Protein AF-A0A7S0D4U2-F1 (afdb_monomer_lite)

pLDDT: mean 70.58, std 19.54, range [31.14, 94.75]

Radius of gyration: 23.95 Å; chains: 1; bounding box: 51×45×69 Å

Structure (mmCIF, N/CA/C/O backbone):
data_AF-A0A7S0D4U2-F1
#
_entry.id   AF-A0A7S0D4U2-F1
#
loop_
_atom_site.group_PDB
_atom_site.id
_atom_site.type_symbol
_atom_site.label_atom_id
_atom_site.label_alt_id
_atom_site.label_comp_id
_atom_site.label_asym_id
_atom_site.label_entity_id
_atom_site.label_seq_id
_atom_site.pdbx_PDB_ins_code
_atom_site.Cartn_x
_atom_site.Cartn_y
_atom_site.Cartn_z
_atom_site.occupancy
_atom_site.B_iso_or_equiv
_atom_site.auth_seq_id
_atom_site.auth_comp_id
_atom_site.auth_asym_id
_atom_site.auth_atom_id
_atom_site.pdbx_PDB_model_num
ATOM 1 N N . LYS A 1 1 ? -14.107 7.594 -20.569 1.00 45.09 1 LYS A N 1
ATOM 2 C CA . LYS A 1 1 ? -15.442 7.063 -20.181 1.00 45.09 1 LYS A CA 1
ATOM 3 C C . LYS A 1 1 ? -15.465 6.526 -18.740 1.00 45.09 1 LYS A C 1
ATOM 5 O O . LYS A 1 1 ? -16.411 6.840 -18.041 1.00 45.09 1 LYS A O 1
ATOM 10 N N . PHE A 1 2 ? -14.418 5.842 -18.258 1.00 34.62 2 PHE A N 1
ATOM 11 C CA . PHE A 1 2 ? -14.291 5.396 -16.853 1.00 34.62 2 PHE A CA 1
ATOM 12 C C . PHE A 1 2 ? -14.116 6.550 -15.843 1.00 34.62 2 PHE A C 1
ATOM 14 O O . PHE A 1 2 ? -14.819 6.621 -14.845 1.00 34.62 2 PHE A O 1
ATOM 21 N N . TRP A 1 3 ? -13.273 7.532 -16.180 1.00 31.14 3 TRP A N 1
ATOM 22 C CA . TRP A 1 3 ? -13.049 8.733 -15.362 1.00 31.14 3 TRP A CA 1
ATOM 23 C C . TRP A 1 3 ? -14.307 9.584 -15.127 1.00 31.14 3 TRP A C 1
ATOM 25 O O . TRP A 1 3 ? -14.451 10.189 -14.075 1.00 31.14 3 TRP A O 1
ATOM 35 N N . GLY A 1 4 ? -15.250 9.589 -16.076 1.00 41.97 4 GLY A N 1
ATOM 36 C CA . GLY A 1 4 ? -16.514 10.312 -15.926 1.00 41.97 4 GLY A CA 1
ATOM 37 C C . GLY A 1 4 ? -17.425 9.682 -14.876 1.00 41.97 4 GLY A C 1
ATOM 38 O O . GLY A 1 4 ? -17.999 10.416 -14.085 1.00 41.97 4 GLY A O 1
ATOM 39 N N . LEU A 1 5 ? -17.498 8.343 -14.833 1.00 60.59 5 LEU A N 1
ATOM 40 C CA . LEU A 1 5 ? -18.283 7.576 -13.854 1.00 60.59 5 LEU A CA 1
ATOM 41 C C . LEU A 1 5 ? -17.675 7.637 -12.450 1.00 60.59 5 LEU A C 1
ATOM 43 O O . LEU A 1 5 ? -18.403 7.812 -11.479 1.00 60.59 5 LEU A O 1
ATOM 47 N N . ALA A 1 6 ? -16.345 7.576 -12.348 1.00 46.56 6 ALA A N 1
ATOM 48 C CA . ALA A 1 6 ? -15.642 7.777 -11.081 1.00 46.56 6 ALA A CA 1
ATOM 49 C C . ALA A 1 6 ? -15.873 9.194 -10.525 1.00 46.56 6 ALA A C 1
ATOM 51 O O . ALA A 1 6 ? -16.141 9.358 -9.338 1.00 46.56 6 ALA A O 1
ATOM 52 N N . TRP A 1 7 ? -15.868 10.208 -11.397 1.00 46.12 7 TRP A N 1
ATOM 53 C CA . TRP A 1 7 ? -16.164 11.587 -11.011 1.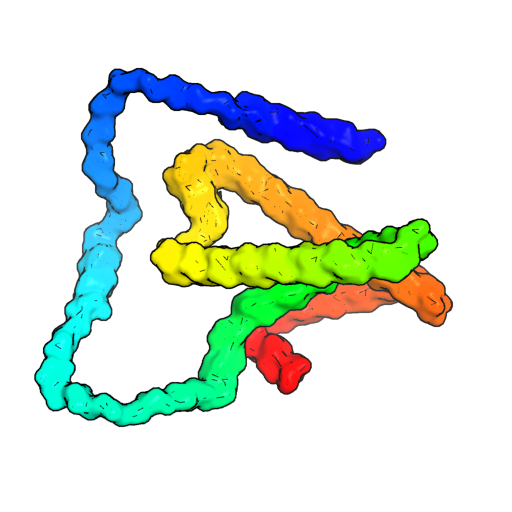00 46.12 7 TRP A CA 1
ATOM 54 C C . TRP A 1 7 ? -17.645 11.810 -10.669 1.00 46.12 7 TRP A C 1
ATOM 56 O O . TRP A 1 7 ? -17.950 12.568 -9.755 1.00 46.12 7 TRP A O 1
ATOM 66 N N . THR A 1 8 ? -18.577 11.101 -11.321 1.00 60.97 8 THR A N 1
ATOM 67 C CA . THR A 1 8 ? -20.003 11.173 -10.946 1.00 60.97 8 THR A CA 1
ATOM 68 C C . THR A 1 8 ? -20.279 10.493 -9.610 1.00 60.97 8 THR A C 1
ATOM 70 O O . THR A 1 8 ? -21.080 11.004 -8.837 1.00 60.97 8 THR A O 1
ATOM 73 N N . LEU A 1 9 ? -19.609 9.380 -9.302 1.00 56.06 9 LEU A N 1
ATOM 74 C CA . LEU A 1 9 ? -19.719 8.728 -7.995 1.00 56.06 9 LEU A CA 1
ATOM 75 C C . LEU A 1 9 ? -19.080 9.573 -6.885 1.00 56.06 9 LEU A C 1
ATOM 77 O O . LEU A 1 9 ? -19.666 9.685 -5.812 1.00 56.06 9 LEU A O 1
ATOM 81 N N . ALA A 1 10 ? -17.951 10.234 -7.163 1.00 52.25 10 ALA A N 1
ATOM 82 C CA . ALA A 1 10 ? -17.356 11.209 -6.251 1.00 52.25 10 ALA A CA 1
ATOM 83 C C . ALA A 1 10 ? -18.301 12.399 -5.997 1.00 52.25 10 ALA A C 1
ATOM 85 O O . ALA A 1 10 ? -18.543 12.737 -4.844 1.00 52.25 10 ALA A O 1
ATOM 86 N N . MET A 1 11 ? -18.940 12.952 -7.040 1.00 51.19 11 MET A N 1
ATOM 87 C CA . MET A 1 11 ? -19.950 14.012 -6.887 1.00 51.19 11 MET A CA 1
ATOM 88 C C . MET A 1 11 ? -21.229 13.555 -6.168 1.00 51.19 11 MET A C 1
ATOM 90 O O . MET A 1 11 ? -21.877 14.368 -5.514 1.00 51.19 11 MET A O 1
ATOM 94 N N . ILE A 1 12 ? -21.619 12.281 -6.286 1.00 50.03 12 ILE A N 1
ATOM 95 C CA . ILE A 1 12 ? -22.763 11.716 -5.551 1.00 50.03 12 ILE A CA 1
ATOM 96 C C . ILE A 1 12 ? -22.432 11.579 -4.061 1.00 50.03 12 ILE A C 1
ATOM 98 O O . ILE A 1 12 ? -23.283 11.884 -3.231 1.00 50.03 12 ILE A O 1
ATOM 102 N N . VAL A 1 13 ? -21.200 11.191 -3.718 1.00 49.25 13 VAL A N 1
ATOM 103 C CA . VAL A 1 13 ? -20.724 11.163 -2.325 1.00 49.25 13 VAL A CA 1
ATOM 104 C C . VAL A 1 13 ? -20.595 12.581 -1.763 1.00 49.25 13 VAL A C 1
ATOM 106 O O . VAL A 1 13 ? -21.000 12.821 -0.632 1.00 49.25 13 VAL A O 1
ATOM 109 N N . GLU A 1 14 ? -20.115 13.538 -2.557 1.00 44.16 14 GLU A N 1
ATOM 110 C CA . GLU A 1 14 ? -19.958 14.937 -2.138 1.00 44.16 14 GLU A CA 1
ATOM 111 C C . GLU A 1 14 ? -21.304 15.677 -2.001 1.00 44.16 14 GLU A C 1
ATOM 113 O O . GLU A 1 14 ? -21.414 16.613 -1.216 1.00 44.16 14 GLU A O 1
ATOM 118 N N . ARG A 1 15 ? -22.371 15.202 -2.666 1.00 39.06 15 ARG A N 1
ATOM 119 C CA . ARG A 1 15 ? -23.750 15.689 -2.466 1.00 39.06 15 ARG A CA 1
ATOM 120 C C . ARG A 1 15 ? -24.435 15.195 -1.187 1.00 39.06 15 ARG A C 1
ATOM 122 O O . ARG A 1 15 ? -25.420 15.803 -0.786 1.00 39.06 15 ARG A O 1
ATOM 129 N N . GLU A 1 16 ? -23.951 14.128 -0.553 1.00 46.91 16 GLU A N 1
ATOM 130 C CA . GLU A 1 16 ? -24.444 13.681 0.766 1.00 46.91 16 GLU A CA 1
ATOM 131 C C . GLU A 1 16 ? -23.739 14.424 1.921 1.00 46.91 16 GLU A C 1
ATOM 133 O O . GLU A 1 16 ? -24.130 14.284 3.079 1.00 46.91 16 GLU A O 1
ATOM 138 N N . VAL A 1 17 ? -22.719 15.236 1.609 1.00 45.03 17 VAL A N 1
ATOM 139 C CA . VAL A 1 17 ? -21.973 16.086 2.551 1.00 45.03 17 VAL A CA 1
ATOM 140 C C . VAL A 1 17 ? -22.473 17.535 2.457 1.00 45.03 17 VAL A C 1
ATOM 142 O O . VAL A 1 17 ? -21.697 18.470 2.288 1.00 45.03 17 VAL A O 1
ATOM 145 N N . GLU A 1 18 ? -23.787 17.749 2.580 1.00 41.75 18 GLU A N 1
ATOM 146 C CA . GLU A 1 18 ? -24.290 19.029 3.094 1.00 41.75 18 GLU A CA 1
ATOM 147 C C . GLU A 1 18 ? -24.573 18.900 4.600 1.00 41.75 18 GLU A C 1
ATOM 149 O O . GLU A 1 18 ? -25.056 17.860 5.062 1.00 41.75 18 GLU A O 1
ATOM 154 N N . PRO A 1 19 ? -24.231 19.931 5.391 1.00 40.88 19 PRO A N 1
ATOM 155 C CA . PRO A 1 19 ? -24.301 19.877 6.840 1.00 40.88 19 PRO A CA 1
ATOM 156 C C . PRO A 1 19 ? -25.763 19.838 7.283 1.00 40.88 19 PRO A C 1
ATOM 158 O O . PRO A 1 19 ? -26.539 20.748 6.994 1.00 40.88 19 PRO A O 1
ATOM 161 N N . LEU A 1 20 ? -26.138 18.793 8.022 1.00 39.62 20 LEU A N 1
ATOM 162 C CA . LEU A 1 20 ? -27.381 18.815 8.781 1.00 39.62 20 LEU A CA 1
ATOM 163 C C . LEU A 1 20 ? -27.302 19.957 9.804 1.00 39.62 20 LEU A C 1
ATOM 165 O O . LEU A 1 20 ? -26.441 19.971 10.682 1.00 39.62 20 LEU A O 1
ATOM 169 N N . ASP A 1 21 ? -28.206 20.909 9.593 1.00 35.97 21 ASP A N 1
ATOM 170 C CA . ASP A 1 21 ? -28.506 22.128 10.334 1.00 35.97 21 ASP A CA 1
ATOM 171 C C . ASP A 1 21 ? -28.171 22.061 11.836 1.00 35.97 21 ASP A C 1
ATOM 173 O O . ASP A 1 21 ? -28.696 21.249 12.605 1.00 35.97 21 ASP A O 1
ATOM 177 N N . THR A 1 22 ? -27.298 22.972 12.261 1.00 51.19 22 THR A N 1
ATOM 178 C CA . THR A 1 22 ? -27.073 23.323 13.659 1.00 51.19 22 THR A CA 1
ATOM 179 C C . THR A 1 22 ? -28.263 24.136 14.168 1.00 51.19 22 THR A C 1
ATOM 181 O O . THR A 1 22 ? -28.188 25.360 14.257 1.00 51.19 22 THR A O 1
ATOM 184 N N . ASN A 1 23 ? -29.355 23.471 14.548 1.00 33.59 23 ASN A N 1
ATOM 185 C CA . ASN A 1 23 ? -30.395 24.100 15.357 1.00 33.59 23 ASN A CA 1
ATOM 186 C C . ASN A 1 23 ? -30.960 23.152 16.418 1.00 33.59 23 ASN A C 1
ATOM 188 O O . ASN A 1 23 ? -31.637 22.167 16.136 1.00 33.59 23 ASN A O 1
ATOM 192 N N . GLY A 1 24 ? -30.630 23.505 17.663 1.00 44.16 24 GLY A N 1
ATOM 193 C CA . GLY A 1 24 ? -31.272 23.146 18.923 1.00 44.16 24 GLY A CA 1
ATOM 194 C C . GLY A 1 24 ? -32.268 21.991 18.919 1.00 44.16 24 GLY A C 1
ATOM 195 O O . GLY A 1 24 ? -33.476 22.201 18.892 1.00 44.16 24 GLY A O 1
ATOM 196 N N . SER A 1 25 ? -31.770 20.784 19.166 1.00 32.38 25 SER A N 1
ATOM 197 C CA . SER A 1 25 ? -32.479 19.872 20.058 1.00 32.38 25 SER A CA 1
ATOM 198 C C . SER A 1 25 ? -31.484 19.349 21.082 1.00 32.38 25 SER A C 1
ATOM 200 O O . SER A 1 25 ? -30.530 18.640 20.770 1.00 32.38 25 SER A O 1
ATOM 202 N N . ALA A 1 26 ? -31.684 19.787 22.323 1.00 41.03 26 ALA A N 1
ATOM 203 C CA . ALA A 1 26 ? -31.067 19.200 23.491 1.00 41.03 26 ALA A CA 1
ATOM 204 C C . ALA A 1 26 ? -31.431 17.713 23.513 1.00 41.03 26 ALA A C 1
ATOM 206 O O . ALA A 1 26 ? -32.527 17.329 23.914 1.00 41.03 26 ALA A O 1
ATOM 207 N N . ILE A 1 27 ? -30.519 16.878 23.033 1.00 38.81 27 ILE A N 1
ATOM 208 C CA . ILE A 1 27 ? -30.564 15.448 23.266 1.00 38.81 27 ILE A CA 1
ATOM 209 C C . ILE A 1 27 ? -29.416 15.162 24.219 1.00 38.81 27 ILE A C 1
ATOM 211 O O . ILE A 1 27 ? -28.292 14.860 23.821 1.00 38.81 27 ILE A O 1
ATOM 215 N N . ASP A 1 28 ? -29.747 15.279 25.503 1.00 41.34 28 ASP A N 1
ATOM 216 C CA . ASP A 1 28 ? -29.205 14.401 26.528 1.00 41.34 28 ASP A CA 1
ATOM 217 C C . ASP A 1 28 ? -29.324 12.960 26.020 1.00 41.34 28 ASP A C 1
ATOM 219 O O . ASP A 1 28 ? -30.365 12.302 26.076 1.00 41.34 28 ASP A O 1
ATOM 223 N N . LYS A 1 29 ? -28.232 12.497 25.431 1.00 40.94 29 LYS A N 1
ATOM 224 C CA . LYS A 1 29 ? -27.882 11.093 25.388 1.00 40.94 29 LYS A CA 1
ATOM 225 C C . LYS A 1 29 ? -26.554 10.995 26.100 1.00 40.94 29 LYS A C 1
ATOM 227 O O . LYS A 1 29 ? -25.500 10.868 25.481 1.00 40.94 29 LYS A O 1
ATOM 232 N N . SER A 1 30 ? -26.639 11.022 27.426 1.00 37.41 30 SER A N 1
ATOM 233 C CA . SER A 1 30 ? -25.837 10.129 28.259 1.00 37.41 30 SER A CA 1
ATOM 234 C C . SER A 1 30 ? -25.475 8.870 27.445 1.00 37.41 30 SER A C 1
ATOM 236 O O . SER A 1 30 ? -26.379 8.209 26.912 1.00 37.41 30 SER A O 1
ATOM 238 N N . PRO A 1 31 ? -24.179 8.587 27.232 1.00 42.47 31 PRO A N 1
ATOM 239 C CA . PRO A 1 31 ? -23.738 7.660 26.207 1.00 42.47 31 PRO A CA 1
ATOM 240 C C . PRO A 1 31 ? -24.217 6.265 26.586 1.00 42.47 31 PRO A C 1
ATOM 242 O O . PRO A 1 31 ? -23.712 5.659 27.529 1.00 42.47 31 PRO A O 1
ATOM 245 N N . LYS A 1 32 ? -25.187 5.725 25.844 1.00 39.81 32 LYS A N 1
ATOM 246 C CA . LYS A 1 32 ? -25.467 4.290 25.882 1.00 39.81 32 LYS A CA 1
ATOM 247 C C . LYS A 1 32 ? -24.337 3.592 25.136 1.00 39.81 32 LYS A C 1
ATOM 249 O O . LYS A 1 32 ? -24.479 3.202 23.982 1.00 39.81 32 LYS A O 1
ATOM 254 N N . MET A 1 33 ? -23.198 3.485 25.819 1.00 45.78 33 MET A N 1
ATOM 255 C CA . MET A 1 33 ? -22.217 2.443 25.573 1.00 45.78 33 MET A CA 1
ATOM 256 C C . MET A 1 33 ? -22.993 1.126 25.560 1.00 45.78 33 MET A C 1
ATOM 258 O O . MET A 1 33 ? -23.436 0.646 26.597 1.00 45.78 33 MET A O 1
ATOM 262 N N . GLY A 1 34 ? -23.162 0.530 24.382 1.00 40.19 34 GLY A N 1
ATOM 263 C CA . GLY A 1 34 ? -23.532 -0.879 24.232 1.00 40.19 34 GLY A CA 1
ATOM 264 C C . GLY A 1 34 ? -22.379 -1.805 24.627 1.00 40.19 34 GLY A C 1
ATOM 265 O O . GLY A 1 34 ? -22.170 -2.835 23.997 1.00 40.19 34 GLY A O 1
ATOM 266 N N . PHE A 1 35 ? -21.601 -1.413 25.633 1.00 48.06 35 PHE A N 1
ATOM 267 C CA . PHE A 1 35 ? -20.587 -2.234 26.258 1.00 48.06 35 PHE A CA 1
ATOM 268 C C . PHE A 1 35 ? -21.251 -2.810 27.504 1.00 48.06 35 PHE A C 1
ATOM 270 O O . PHE A 1 35 ? -21.604 -2.066 28.412 1.00 48.06 35 PHE A O 1
ATOM 277 N N . SER A 1 36 ? -21.492 -4.123 27.513 1.00 43.53 36 SER A N 1
ATOM 278 C CA . SER A 1 36 ? -21.993 -4.831 28.694 1.00 43.53 36 SER A CA 1
ATOM 279 C C . SER A 1 36 ? -21.150 -4.430 29.909 1.00 43.53 36 SER A C 1
ATOM 281 O O . SER A 1 36 ? -19.922 -4.512 29.842 1.00 43.53 36 SER A O 1
ATOM 283 N N . ASP A 1 37 ? -21.787 -3.998 31.001 1.00 47.69 37 ASP A N 1
ATOM 284 C CA . ASP A 1 37 ? -21.114 -3.509 32.217 1.00 47.69 37 ASP A CA 1
ATOM 285 C C . ASP A 1 37 ? -20.059 -4.497 32.762 1.00 47.69 37 ASP A C 1
ATOM 287 O O . ASP A 1 37 ? -19.054 -4.089 33.345 1.00 47.69 37 ASP A O 1
ATOM 291 N N . ASN A 1 38 ? -20.208 -5.792 32.459 1.00 42.88 38 ASN A N 1
ATOM 292 C CA . ASN A 1 38 ? -19.237 -6.846 32.771 1.00 42.88 38 ASN A CA 1
ATOM 293 C C . ASN A 1 38 ? -17.880 -6.680 32.055 1.00 42.88 38 ASN A C 1
ATOM 295 O O . ASN A 1 38 ? -16.841 -7.053 32.596 1.00 42.88 38 ASN A O 1
ATOM 299 N N . GLN A 1 39 ? -17.858 -6.103 30.852 1.00 50.41 39 GLN A N 1
ATOM 300 C CA . GLN A 1 39 ? -16.641 -5.882 30.062 1.00 50.41 39 GLN A CA 1
ATOM 301 C C . GLN A 1 39 ? -15.924 -4.579 30.464 1.00 50.41 39 GLN A C 1
ATOM 303 O O . GLN A 1 39 ? -14.696 -4.504 30.409 1.00 50.41 39 GLN A O 1
ATOM 308 N N . LEU A 1 40 ? -16.664 -3.566 30.936 1.00 50.38 40 LEU A N 1
ATOM 309 C CA . LEU A 1 40 ? -16.073 -2.374 31.561 1.00 50.38 40 LEU A CA 1
ATOM 310 C C . LEU A 1 40 ? -15.469 -2.709 32.931 1.00 50.38 40 LEU A C 1
ATOM 312 O O . LEU A 1 40 ? -14.399 -2.193 33.252 1.00 50.38 40 LEU A O 1
ATOM 316 N N . GLN A 1 41 ? -16.097 -3.595 33.712 1.00 47.34 41 GLN A N 1
ATOM 317 C CA . GLN A 1 41 ? -15.532 -4.068 34.980 1.00 47.34 41 GLN A CA 1
ATOM 318 C C . GLN A 1 41 ? -14.309 -4.967 34.779 1.00 47.34 41 GLN A C 1
ATOM 320 O O . GLN A 1 41 ? -13.312 -4.744 35.453 1.00 47.34 41 GLN A O 1
ATOM 325 N N . SER A 1 42 ? -14.316 -5.886 33.804 1.00 48.34 42 SER A N 1
ATOM 326 C CA . SER A 1 42 ? -13.135 -6.712 33.495 1.00 48.34 42 SER A CA 1
ATOM 327 C C . SER A 1 42 ? -11.941 -5.884 32.992 1.00 48.34 42 SER A C 1
ATOM 329 O O . SER A 1 42 ? -10.792 -6.222 33.278 1.00 48.34 42 SER A O 1
ATOM 331 N N . LYS A 1 43 ? -12.193 -4.773 32.283 1.00 47.03 43 LYS A N 1
ATOM 332 C CA . LYS A 1 43 ? -11.135 -3.853 31.841 1.00 47.03 43 LYS A CA 1
ATOM 333 C C . LYS A 1 43 ? -10.682 -2.896 32.950 1.00 47.03 43 LYS A C 1
ATOM 335 O O . LYS A 1 43 ? -9.505 -2.559 32.987 1.00 47.03 43 LYS A O 1
ATOM 340 N N . LYS A 1 44 ? -11.569 -2.504 33.877 1.00 43.91 44 LYS A N 1
ATOM 341 C CA . LYS A 1 44 ? -11.208 -1.734 35.084 1.00 43.91 44 LYS A CA 1
ATOM 342 C C . LYS A 1 44 ? -10.421 -2.567 36.098 1.00 43.91 44 LYS A C 1
ATOM 344 O O . LYS A 1 44 ? -9.413 -2.079 36.587 1.00 43.91 44 LYS A O 1
ATOM 349 N N . SER A 1 45 ? -10.781 -3.833 36.313 1.00 42.94 45 SER A N 1
ATOM 350 C CA . SER A 1 45 ? -10.039 -4.748 37.195 1.00 42.94 45 SER A CA 1
ATOM 351 C C . SER A 1 45 ? -8.654 -5.124 36.653 1.00 42.94 45 SER A C 1
ATOM 353 O O . SER A 1 45 ? -7.810 -5.586 37.406 1.00 42.94 45 SER A O 1
ATOM 355 N N . GLY A 1 46 ? -8.410 -4.942 35.348 1.00 44.38 46 GLY A N 1
ATOM 356 C CA . GLY A 1 46 ? -7.076 -5.034 34.737 1.00 44.38 46 GLY A CA 1
ATOM 357 C C . GLY A 1 46 ? -6.319 -3.699 34.654 1.00 44.38 46 GLY A C 1
ATOM 358 O O . GLY A 1 46 ? -5.167 -3.689 34.229 1.00 44.38 46 GLY A O 1
ATOM 359 N N . LEU A 1 47 ? -6.963 -2.582 35.018 1.00 49.31 47 LEU A N 1
ATOM 360 C CA . LEU A 1 47 ? -6.389 -1.229 35.057 1.00 49.31 47 LEU A CA 1
ATOM 361 C C . LEU A 1 47 ? -6.141 -0.722 36.488 1.00 49.31 47 LEU A C 1
ATOM 363 O O . LEU A 1 47 ? -5.441 0.274 36.646 1.00 49.31 47 LEU A O 1
ATOM 367 N N . GLU A 1 48 ? -6.625 -1.420 37.520 1.00 44.84 48 GLU A N 1
ATOM 368 C CA . GLU A 1 48 ? -6.053 -1.374 38.875 1.00 44.84 48 GLU A CA 1
ATOM 369 C C . GLU A 1 48 ? -4.713 -2.121 38.884 1.00 44.84 48 GLU A C 1
ATOM 371 O O . GLU A 1 48 ? -4.532 -3.167 39.500 1.00 44.84 48 GLU A O 1
ATOM 376 N N . ILE A 1 49 ? -3.749 -1.575 38.146 1.00 51.84 49 ILE A N 1
ATOM 377 C CA . ILE A 1 49 ? -2.346 -1.792 38.464 1.00 51.84 49 ILE A CA 1
ATOM 378 C C . ILE A 1 49 ? -2.099 -0.879 39.660 1.00 51.84 49 ILE A C 1
ATOM 380 O O . ILE A 1 49 ? -2.007 0.340 39.509 1.00 51.84 49 ILE A O 1
ATOM 384 N N . GLU A 1 50 ? -2.087 -1.475 40.849 1.00 45.28 50 GLU A N 1
ATOM 385 C CA . GLU A 1 50 ? -1.592 -0.850 42.071 1.00 45.28 50 GLU A CA 1
ATOM 386 C C . GLU A 1 50 ? -0.273 -0.133 41.737 1.00 45.28 50 GLU A C 1
ATOM 388 O O . GLU A 1 50 ? 0.637 -0.774 41.198 1.00 45.28 50 GLU A O 1
ATOM 393 N N . PRO A 1 51 ? -0.163 1.196 41.924 1.00 47.78 51 PRO A N 1
ATOM 394 C CA . PRO A 1 51 ? 1.102 1.867 41.705 1.00 47.78 51 PRO A CA 1
ATOM 395 C C . PRO A 1 51 ? 2.051 1.372 42.793 1.00 47.78 51 PRO A C 1
ATOM 397 O O . PRO A 1 51 ? 1.979 1.806 43.937 1.00 47.78 51 PRO A O 1
ATOM 400 N N . ASP A 1 52 ? 2.910 0.431 42.427 1.00 47.97 52 ASP A N 1
ATOM 401 C CA . ASP A 1 52 ? 4.027 -0.027 43.237 1.00 47.97 52 ASP A CA 1
ATOM 402 C C . ASP A 1 52 ? 5.047 1.119 43.332 1.00 47.97 52 ASP A C 1
ATOM 404 O O . ASP A 1 52 ? 5.919 1.297 42.478 1.00 47.97 52 ASP A O 1
ATOM 408 N N . ILE A 1 53 ? 4.850 1.997 44.321 1.00 56.03 53 ILE A N 1
ATOM 409 C CA . ILE A 1 53 ? 5.682 3.184 44.569 1.00 56.03 53 ILE A CA 1
ATOM 410 C C . ILE A 1 53 ? 6.928 2.817 45.397 1.00 56.03 53 ILE A C 1
ATOM 412 O O . ILE A 1 53 ? 7.375 3.625 46.213 1.00 56.03 53 ILE A O 1
ATOM 416 N N . ASP A 1 54 ? 7.503 1.622 45.215 1.00 45.75 54 ASP A N 1
ATOM 417 C CA . ASP A 1 54 ? 8.678 1.177 45.981 1.00 45.75 54 ASP A CA 1
ATOM 418 C C . ASP A 1 54 ? 9.941 0.845 45.158 1.00 45.75 54 ASP A C 1
ATOM 420 O O . ASP A 1 54 ? 11.007 0.632 45.738 1.00 45.75 54 ASP A O 1
ATOM 424 N N . ASN A 1 55 ? 9.914 0.942 43.821 1.00 52.34 55 ASN A N 1
ATOM 425 C CA . ASN A 1 55 ? 11.104 0.702 42.989 1.00 52.34 55 ASN A CA 1
ATOM 426 C C . ASN A 1 55 ? 11.402 1.814 41.970 1.00 52.34 55 ASN A C 1
ATOM 428 O O . ASN A 1 55 ? 11.573 1.600 40.771 1.00 52.34 55 ASN A O 1
ATOM 432 N N . THR A 1 56 ? 11.617 3.030 42.471 1.00 49.22 56 THR A N 1
ATOM 433 C CA . THR A 1 56 ? 12.305 4.097 41.720 1.00 49.22 56 THR A CA 1
ATOM 434 C C . THR A 1 56 ? 13.799 3.784 41.531 1.00 49.22 56 THR A C 1
ATOM 436 O O . THR A 1 56 ? 14.682 4.476 42.031 1.00 49.22 56 THR A O 1
ATOM 439 N N . SER A 1 57 ? 14.107 2.741 40.758 1.00 42.97 57 SER A N 1
ATOM 440 C CA . SER A 1 57 ? 15.435 2.530 40.180 1.00 42.97 57 SER A CA 1
ATOM 441 C C . SER A 1 57 ? 15.492 3.216 38.815 1.00 42.97 57 SER A C 1
ATOM 443 O O . SER A 1 57 ? 15.004 2.702 37.809 1.00 42.97 57 SER A O 1
ATOM 445 N N . TRP A 1 58 ? 16.082 4.412 38.780 1.00 49.28 58 TRP A N 1
ATOM 446 C CA . TRP A 1 58 ? 16.354 5.198 37.570 1.00 49.28 58 TRP A CA 1
ATOM 447 C C . TRP A 1 58 ? 17.496 4.596 36.732 1.00 49.28 58 TRP A C 1
ATOM 449 O O . TRP A 1 58 ? 18.516 5.237 36.477 1.00 49.28 58 TRP A O 1
ATOM 459 N N . GLY A 1 59 ? 17.353 3.348 36.295 1.00 51.06 59 GLY A N 1
ATOM 460 C CA . GLY A 1 59 ? 18.381 2.665 35.520 1.00 51.06 59 GLY A CA 1
ATOM 461 C C . GLY A 1 59 ? 17.818 1.493 34.733 1.00 51.06 59 GLY A C 1
ATOM 462 O O . GLY A 1 59 ? 17.021 0.723 35.246 1.00 51.06 59 GLY A O 1
ATOM 463 N N . HIS A 1 60 ? 18.300 1.342 33.499 1.00 50.34 60 HIS A N 1
ATOM 464 C CA . HIS A 1 60 ? 17.954 0.329 32.495 1.00 50.34 60 HIS A CA 1
ATOM 465 C C . HIS A 1 60 ? 16.849 0.734 31.512 1.00 50.34 60 HIS A C 1
ATOM 467 O O . HIS A 1 60 ? 15.771 0.144 31.456 1.00 50.34 60 HIS A O 1
ATOM 473 N N . PHE A 1 61 ? 17.209 1.653 30.607 1.00 54.66 61 PHE A N 1
ATOM 474 C CA . PHE A 1 61 ? 16.678 1.676 29.242 1.00 54.66 61 PHE A CA 1
ATOM 475 C C . PHE A 1 61 ? 16.990 0.309 28.601 1.00 54.66 61 PHE A C 1
ATOM 477 O O . PHE A 1 61 ? 18.033 0.118 27.974 1.00 54.66 61 PHE A O 1
ATOM 484 N N . LYS A 1 62 ? 16.155 -0.707 28.864 1.00 57.34 62 LYS A N 1
ATOM 485 C CA . LYS A 1 62 ? 16.286 -2.028 28.245 1.00 57.34 62 LYS A CA 1
ATOM 486 C C . LYS A 1 62 ? 16.044 -1.833 26.757 1.00 57.34 62 LYS A C 1
ATOM 488 O O . LYS A 1 62 ? 14.899 -1.728 26.326 1.00 57.34 62 LYS A O 1
ATOM 493 N N . ILE A 1 63 ? 17.131 -1.773 25.990 1.00 60.22 63 ILE A N 1
ATOM 494 C CA . ILE A 1 63 ? 17.095 -1.785 24.531 1.00 60.22 63 ILE A CA 1
ATOM 495 C C . ILE A 1 63 ? 16.245 -3.005 24.153 1.00 60.22 63 ILE A C 1
ATOM 497 O O . ILE A 1 63 ? 16.586 -4.120 24.572 1.00 60.22 63 ILE A O 1
ATOM 501 N N . PRO A 1 64 ? 15.098 -2.832 23.474 1.00 60.66 64 PRO A N 1
ATOM 502 C CA . PRO A 1 64 ? 14.277 -3.968 23.108 1.00 60.66 64 PRO A CA 1
ATOM 503 C C . PRO A 1 64 ? 15.149 -4.900 22.274 1.00 60.66 64 PRO A C 1
ATOM 505 O O . PRO A 1 64 ? 15.780 -4.481 21.306 1.00 60.66 64 PRO A O 1
ATOM 508 N N . THR A 1 65 ? 15.230 -6.166 22.683 1.00 72.69 65 THR A N 1
ATOM 509 C CA . THR A 1 65 ? 15.932 -7.190 21.910 1.00 72.69 65 THR A CA 1
ATOM 510 C C . THR A 1 65 ? 15.425 -7.124 20.474 1.00 72.69 65 THR A C 1
ATOM 512 O O . THR A 1 65 ? 14.214 -7.016 20.281 1.00 72.69 65 THR A O 1
ATOM 515 N N . LEU A 1 66 ? 16.315 -7.220 19.483 1.00 70.62 66 LEU A N 1
ATOM 516 C CA . LEU A 1 66 ? 15.977 -7.167 18.053 1.00 70.62 66 LEU A CA 1
ATOM 517 C C . LEU A 1 66 ? 14.730 -8.011 17.719 1.00 70.62 66 LEU A C 1
ATOM 519 O O . LEU A 1 66 ? 13.836 -7.564 17.014 1.00 70.62 66 LEU A O 1
ATOM 523 N N . LYS A 1 67 ? 14.591 -9.174 18.365 1.00 67.56 67 LYS A N 1
ATOM 524 C CA . LYS A 1 67 ? 13.417 -10.053 18.279 1.00 67.56 67 LYS A CA 1
ATOM 525 C C . LYS A 1 67 ? 12.085 -9.378 18.651 1.00 67.56 67 LYS A C 1
ATOM 527 O O . LYS A 1 67 ? 11.102 -9.572 17.952 1.00 67.56 67 LYS A O 1
ATOM 532 N N . ARG A 1 68 ? 12.046 -8.574 19.721 1.00 67.25 68 ARG A N 1
ATOM 533 C CA . ARG A 1 68 ? 10.863 -7.791 20.126 1.00 67.25 68 ARG A CA 1
ATOM 534 C C . ARG A 1 68 ? 10.583 -6.662 19.137 1.00 67.25 68 ARG A C 1
ATOM 536 O O . ARG A 1 68 ? 9.425 -6.418 18.830 1.00 67.25 68 ARG A O 1
ATOM 543 N N . PHE A 1 69 ? 11.624 -6.011 18.617 1.00 69.31 69 PHE A N 1
ATOM 544 C CA . PHE A 1 69 ? 11.468 -4.969 17.600 1.00 69.31 69 PHE A CA 1
ATOM 545 C C . PHE A 1 69 ? 10.859 -5.528 16.304 1.00 69.31 69 PHE A C 1
ATOM 547 O O . PHE A 1 69 ? 9.880 -4.970 15.813 1.00 69.31 69 PHE A O 1
ATOM 554 N N . LEU A 1 70 ? 11.341 -6.681 15.817 1.00 69.38 70 LEU A N 1
ATOM 555 C CA . LEU A 1 70 ? 10.763 -7.346 14.642 1.00 69.38 70 LEU A CA 1
ATOM 556 C C . LEU A 1 70 ? 9.286 -7.709 14.852 1.00 69.38 70 LEU A C 1
ATOM 558 O O . LEU A 1 70 ? 8.478 -7.464 13.960 1.00 69.38 70 LEU A O 1
ATOM 562 N N . THR A 1 71 ? 8.906 -8.212 16.033 1.00 70.25 71 THR A N 1
ATOM 563 C CA . THR A 1 71 ? 7.504 -8.563 16.325 1.00 70.25 71 THR A CA 1
ATOM 564 C C . THR A 1 71 ? 6.556 -7.360 16.253 1.00 70.25 71 THR A C 1
ATOM 566 O O . THR A 1 71 ? 5.443 -7.505 15.757 1.00 70.25 71 THR A O 1
ATOM 569 N N . TYR A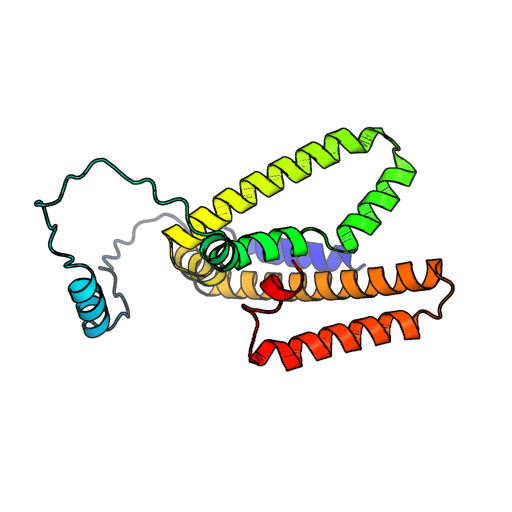 1 72 ? 6.977 -6.170 16.698 1.00 68.94 72 TYR A N 1
ATOM 570 C CA . TYR A 1 72 ? 6.133 -4.964 16.663 1.00 68.94 72 TYR A CA 1
ATOM 571 C C . TYR A 1 72 ? 6.252 -4.150 15.365 1.00 68.94 72 TYR A C 1
ATOM 573 O O . TYR A 1 72 ? 5.402 -3.305 15.096 1.00 68.94 72 TYR A O 1
ATOM 581 N N . SER A 1 73 ? 7.272 -4.406 14.540 1.00 72.00 73 SER A N 1
ATOM 582 C CA . SER A 1 73 ? 7.495 -3.692 13.272 1.00 72.00 73 SER A CA 1
ATOM 583 C C . SER A 1 73 ? 6.534 -4.081 12.137 1.00 72.00 73 SER A C 1
ATOM 585 O O . SER A 1 73 ? 6.428 -3.351 11.152 1.00 72.00 73 SER A O 1
ATOM 587 N N . GLY A 1 74 ? 5.803 -5.193 12.285 1.00 74.12 74 GLY A N 1
ATOM 588 C CA . GLY A 1 74 ? 4.918 -5.768 11.263 1.00 74.12 74 GLY A CA 1
ATOM 589 C C . GLY A 1 74 ? 3.960 -4.780 10.573 1.00 74.12 74 GLY A C 1
ATOM 590 O O . GLY A 1 74 ? 4.027 -4.650 9.350 1.00 74.12 74 GLY A O 1
ATOM 591 N N . PRO A 1 75 ? 3.095 -4.044 11.299 1.00 77.69 75 PRO A N 1
ATOM 592 C CA . PRO A 1 75 ? 2.121 -3.148 10.666 1.00 77.69 75 PRO A CA 1
ATOM 593 C C . PRO A 1 75 ? 2.768 -1.953 9.938 1.00 77.69 75 PRO A C 1
ATOM 595 O O . PRO A 1 75 ? 2.280 -1.524 8.892 1.00 77.69 75 PRO A O 1
ATOM 598 N N . GLY A 1 76 ? 3.894 -1.439 10.443 1.00 77.81 76 GLY A N 1
ATOM 599 C CA . GLY A 1 76 ? 4.642 -0.361 9.786 1.00 77.81 76 GLY A CA 1
ATOM 600 C C . GLY A 1 76 ? 5.325 -0.820 8.496 1.00 77.81 76 GLY A C 1
ATOM 601 O O . GLY A 1 76 ? 5.251 -0.145 7.475 1.00 77.81 76 GLY A O 1
ATOM 602 N N . LEU A 1 77 ? 5.937 -2.005 8.507 1.00 78.50 77 LEU A N 1
ATOM 603 C CA . LEU A 1 77 ? 6.559 -2.577 7.310 1.00 78.50 77 LEU A CA 1
ATOM 604 C C . LEU A 1 77 ? 5.530 -2.905 6.224 1.00 78.50 77 LEU A C 1
ATOM 606 O O . LEU A 1 77 ? 5.750 -2.575 5.061 1.00 78.50 77 LEU A O 1
ATOM 610 N N . SER A 1 78 ? 4.389 -3.494 6.595 1.00 78.88 78 SER A N 1
ATOM 611 C CA . SER A 1 78 ? 3.341 -3.841 5.628 1.00 78.88 78 SER A CA 1
ATOM 612 C C . SER A 1 78 ? 2.795 -2.615 4.891 1.00 78.88 78 SER A C 1
ATOM 614 O O . SER A 1 78 ? 2.484 -2.706 3.708 1.00 78.88 78 SER A O 1
ATOM 616 N N . THR A 1 79 ? 2.679 -1.474 5.573 1.00 83.12 79 THR A N 1
ATOM 617 C CA . THR A 1 79 ? 2.163 -0.234 4.970 1.00 83.12 79 THR A CA 1
ATOM 618 C C . THR A 1 79 ? 3.174 0.425 4.037 1.00 83.12 79 THR A C 1
ATOM 620 O O . THR A 1 79 ? 2.793 0.879 2.961 1.00 83.12 79 THR A O 1
ATOM 623 N N . ILE A 1 80 ? 4.465 0.422 4.388 1.00 82.94 80 ILE A N 1
ATOM 624 C CA . ILE A 1 80 ? 5.528 0.933 3.506 1.00 82.94 80 ILE A CA 1
ATOM 625 C C . ILE A 1 80 ? 5.633 0.077 2.238 1.00 82.94 80 ILE A C 1
ATOM 627 O O . ILE A 1 80 ? 5.707 0.620 1.137 1.00 82.94 80 ILE A O 1
ATOM 631 N N . LEU A 1 81 ? 5.582 -1.250 2.377 1.00 80.69 81 LEU A N 1
ATOM 632 C CA . LEU A 1 81 ? 5.609 -2.157 1.228 1.00 80.69 81 LEU A CA 1
ATOM 633 C C . LEU A 1 81 ? 4.378 -1.971 0.335 1.00 80.69 81 LEU A C 1
ATOM 635 O O . LEU A 1 81 ? 4.531 -1.840 -0.873 1.00 80.69 81 LEU A O 1
ATOM 639 N N . GLY A 1 82 ? 3.184 -1.872 0.926 1.00 78.62 82 GLY A N 1
ATOM 640 C CA . GLY A 1 82 ? 1.947 -1.625 0.178 1.00 78.62 82 GLY A CA 1
ATOM 641 C C . GLY A 1 82 ? 1.908 -0.264 -0.525 1.00 78.62 82 GLY A C 1
ATOM 642 O O . GLY A 1 82 ? 1.271 -0.132 -1.559 1.00 78.62 82 GLY A O 1
ATOM 643 N N . SER A 1 83 ? 2.627 0.743 -0.014 1.00 76.75 83 SER A N 1
ATOM 644 C CA . SER A 1 83 ? 2.733 2.053 -0.678 1.00 76.75 83 SER A CA 1
ATOM 645 C C . SER A 1 83 ? 3.612 2.044 -1.935 1.00 76.75 83 SER A C 1
ATOM 647 O O . SER A 1 83 ? 3.567 2.988 -2.722 1.00 76.75 83 SER A O 1
ATOM 649 N N . THR A 1 84 ? 4.408 0.989 -2.133 1.00 84.75 84 THR A N 1
ATOM 650 C CA . THR A 1 84 ? 5.245 0.806 -3.325 1.00 84.75 84 THR A CA 1
ATOM 651 C C . THR A 1 84 ? 4.589 -0.217 -4.242 1.00 84.75 84 THR A C 1
ATOM 653 O O . THR A 1 84 ? 5.104 -1.315 -4.446 1.00 84.75 84 THR A O 1
ATOM 656 N N . ASP A 1 85 ? 3.427 0.146 -4.773 1.00 85.12 85 ASP A N 1
ATOM 657 C CA . ASP A 1 85 ? 2.715 -0.684 -5.734 1.00 85.12 85 ASP A CA 1
ATOM 658 C C . ASP A 1 85 ? 3.297 -0.540 -7.153 1.00 85.12 85 ASP A C 1
ATOM 660 O O . ASP A 1 85 ? 4.023 0.408 -7.503 1.00 85.12 85 ASP A O 1
ATOM 664 N N . ALA A 1 86 ? 2.957 -1.495 -8.017 1.00 85.75 86 ALA A N 1
ATOM 665 C CA . ALA A 1 86 ? 3.333 -1.424 -9.427 1.00 85.75 86 ALA A CA 1
ATOM 666 C C . ALA A 1 86 ? 2.796 -0.159 -10.129 1.00 85.75 86 ALA A C 1
ATOM 668 O O . ALA A 1 86 ? 3.407 0.334 -11.084 1.00 85.75 86 ALA A O 1
ATOM 669 N N . GLY A 1 87 ? 1.667 0.382 -9.659 1.00 82.94 87 GLY A N 1
ATOM 670 C CA . GLY A 1 87 ? 1.038 1.582 -10.203 1.00 82.94 87 GLY A CA 1
ATOM 671 C C . GLY A 1 87 ? 1.924 2.820 -10.075 1.00 82.94 87 GLY A C 1
ATOM 672 O O . GLY A 1 87 ? 2.155 3.524 -11.066 1.00 82.94 87 GLY A O 1
ATOM 673 N N . CYS A 1 88 ? 2.471 3.051 -8.884 1.00 83.94 88 CYS A N 1
ATOM 674 C CA . CYS A 1 88 ? 3.393 4.140 -8.588 1.00 83.94 88 CYS A CA 1
ATOM 675 C C . CYS A 1 88 ? 4.667 4.031 -9.427 1.00 83.94 88 CYS A C 1
ATOM 677 O O . CYS A 1 88 ? 5.132 5.038 -9.963 1.00 83.94 88 CYS A O 1
ATOM 679 N N . LEU A 1 89 ? 5.200 2.818 -9.614 1.00 86.94 89 LEU A N 1
ATOM 680 C CA . LEU A 1 89 ? 6.386 2.598 -10.442 1.00 86.94 89 LEU A CA 1
ATOM 681 C C . LEU A 1 89 ? 6.121 2.910 -11.923 1.00 86.94 89 LEU A C 1
ATOM 683 O O . LEU A 1 89 ? 6.896 3.636 -12.547 1.00 86.94 89 LEU A O 1
ATOM 687 N N . ILE A 1 90 ? 5.015 2.409 -12.485 1.00 87.06 90 ILE A N 1
ATOM 688 C CA . ILE A 1 90 ? 4.636 2.669 -13.884 1.00 87.06 90 ILE A CA 1
ATOM 689 C C . ILE A 1 90 ? 4.444 4.170 -14.113 1.00 87.06 90 ILE A C 1
ATOM 691 O O . ILE A 1 90 ? 4.940 4.714 -15.105 1.00 87.06 90 ILE A O 1
ATOM 695 N N . LEU A 1 91 ? 3.757 4.850 -13.192 1.00 86.25 91 LEU A N 1
ATOM 696 C CA . LEU A 1 91 ? 3.543 6.291 -13.271 1.00 86.25 91 LEU A CA 1
ATOM 697 C C . LEU A 1 91 ? 4.863 7.061 -13.156 1.00 86.25 91 LEU A C 1
ATOM 699 O O . LEU A 1 91 ? 5.088 7.984 -13.938 1.00 86.25 91 LEU A O 1
ATOM 703 N N . ALA A 1 92 ? 5.757 6.658 -12.250 1.00 86.56 92 ALA A N 1
ATOM 704 C CA . ALA A 1 92 ? 7.082 7.254 -12.111 1.00 86.56 92 ALA A CA 1
ATOM 705 C C . ALA A 1 92 ? 7.921 7.083 -13.388 1.00 86.56 92 ALA A C 1
ATOM 707 O O . ALA A 1 92 ? 8.541 8.044 -13.846 1.00 86.56 92 ALA A O 1
ATOM 708 N N . CYS A 1 93 ? 7.896 5.908 -14.025 1.00 85.69 93 CYS A N 1
ATOM 709 C CA . CYS A 1 93 ? 8.558 5.681 -15.312 1.00 85.69 93 CYS A CA 1
ATOM 710 C C . CYS A 1 93 ? 7.946 6.536 -16.434 1.00 85.69 93 CYS A C 1
ATOM 712 O O . CYS A 1 93 ? 8.676 7.134 -17.230 1.00 85.69 93 CYS A O 1
ATOM 714 N N . ALA A 1 94 ? 6.614 6.621 -16.499 1.00 87.50 94 ALA A N 1
ATOM 715 C CA . ALA A 1 94 ? 5.910 7.405 -17.511 1.00 87.50 94 ALA A CA 1
ATOM 716 C C . ALA A 1 94 ? 6.175 8.911 -17.359 1.00 87.50 94 ALA A C 1
ATOM 718 O O . ALA A 1 94 ? 6.480 9.590 -18.343 1.00 87.50 94 ALA A O 1
ATOM 719 N N . ALA A 1 95 ? 6.117 9.424 -16.132 1.00 85.38 95 ALA A N 1
ATOM 720 C CA . ALA A 1 95 ? 6.393 10.822 -15.833 1.00 85.38 95 ALA A CA 1
ATOM 721 C C . ALA A 1 95 ? 7.890 11.152 -15.975 1.00 85.38 95 ALA A C 1
ATOM 723 O O . ALA A 1 95 ? 8.243 12.198 -16.523 1.00 85.38 95 ALA A O 1
ATOM 724 N N . GLY A 1 96 ? 8.778 10.226 -15.597 1.00 84.12 96 GLY A N 1
ATOM 725 C CA . GLY A 1 96 ? 10.223 10.336 -15.807 1.00 84.12 96 GLY A CA 1
ATOM 726 C C . GLY A 1 96 ? 10.604 10.408 -17.288 1.00 84.12 96 GLY A C 1
ATOM 727 O O . GLY A 1 96 ? 11.464 11.204 -17.661 1.00 84.12 96 GLY A O 1
ATOM 728 N N . LYS A 1 97 ? 9.905 9.668 -18.160 1.00 86.75 97 LYS A N 1
ATOM 729 C CA . LYS A 1 97 ? 10.076 9.771 -19.619 1.00 86.75 97 LYS A CA 1
ATOM 730 C C . LYS A 1 97 ? 9.687 11.152 -20.163 1.00 86.75 97 LYS A C 1
ATOM 732 O O . LYS A 1 97 ? 10.272 11.590 -21.148 1.00 86.75 97 LYS A O 1
ATOM 737 N N . GLN A 1 98 ? 8.700 11.818 -19.561 1.00 86.38 98 GLN A N 1
ATOM 738 C CA . GLN A 1 98 ? 8.185 13.102 -20.051 1.00 86.38 98 GLN A CA 1
ATOM 739 C C . GLN A 1 98 ? 8.950 14.317 -19.514 1.00 86.38 98 GLN A C 1
ATOM 741 O O . GLN A 1 98 ? 9.202 15.242 -20.281 1.00 86.38 98 GLN A O 1
ATOM 746 N N . MET A 1 99 ? 9.319 14.340 -18.229 1.00 78.94 99 MET A N 1
ATOM 747 C CA . MET A 1 99 ? 9.915 15.532 -17.596 1.00 78.94 99 MET A CA 1
ATOM 748 C C . MET A 1 99 ? 11.342 15.323 -17.059 1.00 78.94 99 MET A C 1
ATOM 750 O O . MET A 1 99 ? 11.919 16.237 -16.467 1.00 78.94 99 MET A O 1
ATOM 754 N N . GLY A 1 100 ? 11.936 14.143 -17.262 1.00 80.88 100 GLY A N 1
ATOM 755 C CA . GLY A 1 100 ? 13.318 13.853 -16.872 1.00 80.88 100 GLY A CA 1
ATOM 756 C C . GLY A 1 100 ? 13.596 14.087 -15.380 1.00 80.88 100 GLY A C 1
ATOM 757 O O . GLY A 1 100 ? 12.783 13.766 -14.515 1.00 80.88 100 GLY A O 1
ATOM 758 N N . TYR A 1 101 ? 14.758 14.671 -15.070 1.00 80.38 101 TYR A N 1
ATOM 759 C CA . TYR A 1 101 ? 15.247 14.874 -13.697 1.00 80.38 101 TYR A CA 1
ATOM 760 C C . TYR A 1 101 ? 14.445 15.890 -12.864 1.00 80.38 101 TYR A C 1
ATOM 762 O O . TYR A 1 101 ? 14.643 15.970 -11.652 1.00 80.38 101 TYR A O 1
ATOM 770 N N . ALA A 1 102 ? 13.519 16.640 -13.471 1.00 83.31 102 ALA A N 1
ATOM 771 C CA . ALA A 1 102 ? 12.702 17.625 -12.761 1.00 83.31 102 ALA A CA 1
ATOM 772 C C . ALA A 1 102 ? 11.724 16.988 -11.752 1.00 83.31 102 ALA A C 1
ATOM 774 O O . ALA A 1 102 ? 11.288 17.663 -10.821 1.00 83.31 102 ALA A O 1
ATOM 775 N N . LEU A 1 103 ? 11.405 15.692 -11.894 1.00 82.06 103 LEU A N 1
ATOM 776 C CA . LEU A 1 103 ? 10.497 14.986 -10.980 1.00 82.06 103 LEU A CA 1
ATOM 777 C C . LEU A 1 103 ? 11.142 14.510 -9.677 1.00 82.06 103 LEU A C 1
ATOM 779 O O . LEU A 1 103 ? 10.424 14.258 -8.715 1.00 82.06 103 LEU A O 1
ATOM 783 N N . ILE A 1 104 ? 12.468 14.384 -9.616 1.00 84.50 104 ILE A N 1
ATOM 784 C CA . ILE A 1 104 ? 13.168 13.870 -8.427 1.00 84.50 104 ILE A CA 1
ATOM 785 C C . ILE A 1 104 ? 12.853 14.683 -7.157 1.00 84.50 104 ILE A C 1
ATOM 787 O O . ILE A 1 104 ? 12.499 14.068 -6.148 1.00 84.50 104 ILE A O 1
ATOM 791 N N . PRO A 1 105 ? 12.921 16.032 -7.159 1.00 86.75 105 PRO A N 1
ATOM 792 C CA . PRO A 1 105 ? 12.579 16.804 -5.963 1.00 86.75 105 PRO A CA 1
ATOM 793 C C . PRO A 1 105 ? 11.096 16.686 -5.588 1.00 86.75 105 PRO A C 1
ATOM 795 O O . PRO A 1 105 ? 10.764 16.685 -4.405 1.00 86.75 105 PRO A O 1
ATOM 798 N N . VAL A 1 106 ? 10.210 16.539 -6.577 1.00 86.75 106 VAL A N 1
ATOM 799 C CA . VAL A 1 106 ? 8.771 16.352 -6.349 1.00 86.75 106 VAL A CA 1
ATOM 800 C C . VAL A 1 106 ? 8.517 14.997 -5.690 1.00 86.75 106 VAL A C 1
ATOM 802 O O . VAL A 1 106 ? 7.856 14.940 -4.659 1.00 86.75 106 VAL A O 1
ATOM 805 N N . GLN A 1 107 ? 9.121 13.924 -6.207 1.00 86.69 107 GLN A N 1
ATOM 806 C CA . GLN A 1 107 ? 9.012 12.581 -5.635 1.00 86.69 107 GLN A CA 1
ATOM 807 C C . GLN A 1 107 ? 9.509 12.540 -4.184 1.00 86.69 107 GLN A C 1
ATOM 809 O O . GLN A 1 107 ? 8.835 11.981 -3.324 1.00 86.69 107 GLN A O 1
ATOM 814 N N . MET A 1 108 ? 10.645 13.181 -3.891 1.00 88.31 108 MET A N 1
ATOM 815 C CA . MET A 1 108 ? 11.169 13.283 -2.523 1.00 88.31 108 MET A CA 1
ATOM 816 C C . MET A 1 108 ? 10.188 13.987 -1.577 1.00 88.31 108 MET A C 1
ATOM 818 O O . MET A 1 108 ? 9.995 13.543 -0.444 1.00 88.31 108 MET A O 1
ATOM 822 N N . LEU A 1 109 ? 9.541 15.060 -2.041 1.00 91.25 109 LEU A N 1
ATOM 823 C CA . LEU A 1 109 ? 8.551 15.785 -1.249 1.00 91.25 109 LEU A CA 1
ATOM 824 C C . LEU A 1 109 ? 7.298 14.934 -0.987 1.00 91.25 109 LEU A C 1
ATOM 826 O O . LEU A 1 109 ? 6.815 14.907 0.144 1.00 91.25 109 LEU A O 1
ATOM 830 N N . LEU A 1 110 ? 6.796 14.209 -1.994 1.00 87.62 110 LEU A N 1
ATOM 831 C CA . LEU A 1 110 ? 5.636 13.325 -1.832 1.00 87.62 110 LEU A CA 1
ATOM 832 C C . LEU A 1 110 ? 5.920 12.199 -0.832 1.00 87.62 110 LEU A C 1
ATOM 834 O O . LEU A 1 110 ? 5.107 11.972 0.065 1.00 87.62 110 LEU A O 1
ATOM 838 N N . SER A 1 111 ? 7.078 11.543 -0.933 1.00 87.50 111 SER A N 1
ATOM 839 C CA . SER A 1 111 ? 7.468 10.489 0.010 1.00 87.50 111 SER A CA 1
ATOM 840 C C . SER A 1 111 ? 7.571 11.011 1.447 1.00 87.50 111 SER A C 1
ATOM 842 O O . SER A 1 111 ? 7.166 10.326 2.387 1.00 87.50 111 SER A O 1
ATOM 844 N N . LEU A 1 112 ? 8.055 12.245 1.640 1.00 89.38 112 LEU A N 1
ATOM 845 C CA . LEU A 1 112 ? 8.118 12.866 2.965 1.00 89.38 112 LEU A CA 1
ATOM 846 C C . LEU A 1 112 ? 6.718 13.101 3.549 1.00 89.38 112 LEU A C 1
ATOM 848 O O . LEU A 1 112 ? 6.472 12.802 4.719 1.00 89.38 112 LEU A O 1
ATOM 852 N N . VAL A 1 113 ? 5.786 13.594 2.731 1.00 90.44 113 VAL A N 1
ATOM 853 C CA . VAL A 1 113 ? 4.389 13.795 3.144 1.00 90.44 113 VAL A CA 1
ATOM 854 C C . VAL A 1 113 ? 3.723 12.460 3.496 1.00 90.44 113 VAL A C 1
ATOM 856 O O . VAL A 1 113 ? 3.034 12.374 4.514 1.00 90.44 113 VAL A O 1
ATOM 859 N N . GLN A 1 114 ? 3.972 11.399 2.722 1.00 89.50 114 GLN A N 1
ATOM 860 C CA . GLN A 1 114 ? 3.461 10.055 3.020 1.00 89.50 114 GLN A CA 1
ATOM 861 C C . GLN A 1 114 ? 4.001 9.516 4.347 1.00 89.50 114 GLN A C 1
ATOM 863 O O . GLN A 1 114 ? 3.229 9.014 5.164 1.00 89.50 114 GLN A O 1
ATOM 868 N N . MET A 1 115 ? 5.301 9.676 4.610 1.00 89.75 115 MET A N 1
ATOM 869 C CA . MET A 1 115 ? 5.905 9.269 5.880 1.00 89.75 115 MET A CA 1
ATOM 870 C C . MET A 1 115 ? 5.219 9.960 7.064 1.00 89.75 115 MET A C 1
ATOM 872 O O . MET A 1 115 ? 4.835 9.296 8.027 1.00 89.75 115 MET A O 1
ATOM 876 N N . ILE A 1 116 ? 5.004 11.275 6.979 1.00 91.94 116 ILE A N 1
ATOM 877 C CA . ILE A 1 116 ? 4.295 12.044 8.010 1.00 91.94 116 ILE A CA 1
ATOM 878 C C . ILE A 1 116 ? 2.879 11.485 8.225 1.00 91.94 116 ILE A C 1
ATOM 880 O O . ILE A 1 116 ? 2.460 11.277 9.367 1.00 91.94 116 ILE A O 1
ATOM 884 N N . MET A 1 117 ? 2.162 11.174 7.143 1.00 89.81 117 MET A N 1
ATOM 885 C CA . MET A 1 117 ? 0.827 10.583 7.223 1.00 89.81 117 MET A CA 1
ATOM 886 C C . MET A 1 117 ? 0.835 9.207 7.910 1.00 89.81 117 MET A C 1
ATOM 888 O O . ME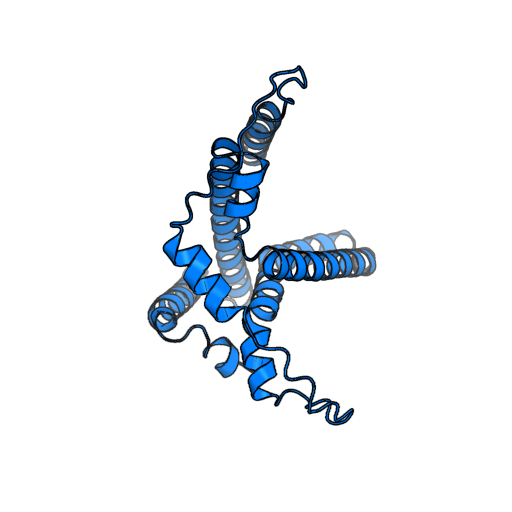T A 1 117 ? -0.029 8.949 8.746 1.00 89.81 117 MET A O 1
ATOM 892 N N . LEU A 1 118 ? 1.829 8.351 7.644 1.00 89.62 118 LEU A N 1
ATOM 893 C CA . LEU A 1 118 ? 1.992 7.055 8.323 1.00 89.62 118 LEU A CA 1
ATOM 894 C C . LEU A 1 118 ? 2.228 7.218 9.837 1.00 89.62 118 LEU A C 1
ATOM 896 O O . LEU A 1 118 ? 1.672 6.462 10.643 1.00 89.62 118 LEU A O 1
ATOM 900 N N . PHE A 1 119 ? 3.000 8.225 10.255 1.00 88.88 119 PHE A N 1
ATOM 901 C CA . PHE A 1 119 ? 3.186 8.536 11.678 1.00 88.88 119 PHE A CA 1
ATOM 902 C C . PHE A 1 119 ? 1.884 8.984 12.348 1.00 88.88 119 PHE A C 1
ATOM 904 O O . PHE A 1 119 ? 1.577 8.546 13.459 1.00 88.88 119 PHE A O 1
ATOM 911 N N . TYR A 1 120 ? 1.086 9.818 11.680 1.00 89.69 120 TYR A N 1
ATOM 912 C CA . TYR A 1 120 ? -0.214 10.218 12.214 1.00 89.69 120 TYR A CA 1
ATOM 913 C C . TYR A 1 120 ? -1.205 9.057 12.245 1.00 89.69 120 TYR A C 1
ATOM 915 O O . TYR A 1 120 ? -1.873 8.866 13.258 1.00 89.69 120 TYR A O 1
ATOM 923 N N . ALA A 1 121 ? -1.261 8.246 11.189 1.00 87.62 121 ALA A N 1
ATOM 924 C CA . ALA A 1 121 ? -2.137 7.083 11.112 1.00 87.62 121 ALA A CA 1
ATOM 925 C C . ALA A 1 121 ? -1.813 6.052 12.202 1.00 87.62 121 ALA A C 1
ATOM 927 O O . ALA A 1 121 ? -2.714 5.586 12.898 1.00 87.62 121 ALA A O 1
ATOM 928 N N . SER A 1 122 ? -0.531 5.743 12.418 1.00 86.50 122 SER A N 1
ATOM 929 C CA . SER A 1 122 ? -0.110 4.822 13.484 1.00 86.50 122 SER A CA 1
ATOM 930 C C . SER A 1 122 ? -0.425 5.364 14.880 1.00 86.50 122 SER A C 1
ATOM 932 O O . SER A 1 122 ? -0.909 4.621 15.740 1.00 86.50 122 SER A O 1
ATOM 934 N N . ARG A 1 123 ? -0.223 6.666 15.115 1.00 88.00 123 ARG A N 1
ATOM 935 C CA . ARG A 1 123 ? -0.556 7.302 16.395 1.00 88.00 123 ARG A CA 1
ATOM 936 C C . ARG A 1 123 ? -2.064 7.358 16.640 1.00 88.00 123 ARG A C 1
ATOM 938 O O . ARG A 1 123 ? -2.502 7.087 17.751 1.00 88.00 123 ARG A O 1
ATOM 945 N N . LEU A 1 124 ? -2.859 7.667 15.619 1.00 86.88 124 LEU A N 1
ATOM 946 C CA . LEU A 1 124 ? -4.319 7.664 15.710 1.00 86.88 124 LEU A CA 1
ATOM 947 C C . LEU A 1 124 ? -4.861 6.249 15.929 1.00 86.88 124 LEU A C 1
ATOM 949 O O . LEU A 1 124 ? -5.710 6.064 16.796 1.00 86.88 124 LEU A O 1
ATOM 953 N N . GLY A 1 125 ?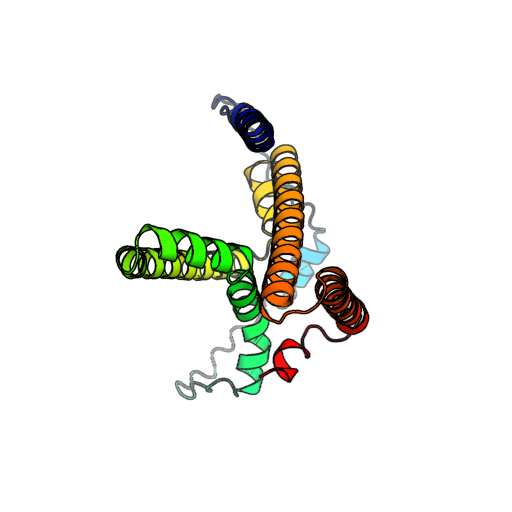 -4.341 5.245 15.220 1.00 83.75 125 GLY A N 1
ATOM 954 C CA . GLY A 1 125 ? -4.755 3.849 15.382 1.00 83.75 125 GLY A CA 1
ATOM 955 C C . GLY A 1 125 ? -4.430 3.289 16.769 1.00 83.75 125 GLY A C 1
ATOM 956 O O . GLY A 1 125 ? -5.267 2.640 17.389 1.00 83.75 125 GLY A O 1
ATOM 957 N N . THR A 1 126 ? -3.245 3.596 17.304 1.00 83.94 126 THR A N 1
ATOM 958 C CA . THR A 1 126 ? -2.844 3.155 18.654 1.00 83.94 126 THR A CA 1
ATOM 959 C C . THR A 1 126 ? -3.560 3.911 19.772 1.00 83.94 126 THR A C 1
ATOM 961 O O . THR A 1 126 ? -3.912 3.299 20.776 1.00 83.94 126 THR A O 1
ATOM 964 N N . ALA A 1 127 ? -3.805 5.216 19.614 1.00 84.75 127 ALA A N 1
ATOM 965 C CA . ALA A 1 127 ? -4.485 6.022 20.629 1.00 84.75 127 ALA A CA 1
ATOM 966 C C . ALA A 1 127 ? -6.002 5.776 20.679 1.00 84.75 127 ALA A C 1
ATOM 968 O O . ALA A 1 127 ? -6.584 5.798 21.760 1.00 84.75 127 ALA A O 1
ATOM 969 N N . SER A 1 128 ? -6.646 5.555 19.528 1.00 80.94 128 SER A N 1
ATOM 970 C CA . SER A 1 128 ? -8.090 5.292 19.462 1.00 80.94 128 SER A CA 1
ATOM 971 C C . SER A 1 128 ? -8.440 3.828 19.730 1.00 80.94 128 SER A C 1
ATOM 973 O O . SER A 1 128 ? -9.504 3.553 20.276 1.00 80.94 128 SER A O 1
ATOM 975 N N . GLY A 1 129 ? -7.563 2.887 19.355 1.00 82.38 129 GLY A N 1
ATOM 976 C CA . GLY A 1 129 ? -7.835 1.450 19.440 1.00 82.38 129 GLY A CA 1
ATOM 977 C C . GLY A 1 129 ? -8.991 0.974 18.549 1.00 82.38 129 GLY A C 1
ATOM 978 O O . GLY A 1 129 ? -9.419 -0.167 18.700 1.00 82.38 129 GLY A O 1
ATOM 979 N N . MET A 1 130 ? -9.491 1.829 17.651 1.00 83.62 130 MET A N 1
ATOM 980 C CA . MET A 1 130 ? -10.623 1.571 16.757 1.00 83.62 130 MET A CA 1
ATOM 981 C C . MET A 1 130 ? -10.145 1.437 15.308 1.00 83.62 130 MET A C 1
ATOM 983 O O . MET A 1 130 ? -9.140 2.034 14.907 1.00 83.62 130 MET A O 1
ATOM 987 N N . GLY A 1 131 ? -10.878 0.671 14.498 1.00 83.81 131 GLY A N 1
ATOM 988 C CA . GLY A 1 131 ? -10.609 0.570 13.061 1.00 83.81 131 GLY A CA 1
ATOM 989 C C . GLY A 1 131 ? -10.884 1.883 12.312 1.00 83.81 131 GLY A C 1
ATOM 990 O O . GLY A 1 131 ? -11.642 2.736 12.776 1.00 83.81 131 GLY A O 1
ATOM 991 N N . PHE A 1 132 ? -10.318 2.043 11.110 1.00 83.62 132 PHE A N 1
ATOM 992 C CA . PHE A 1 132 ? -10.567 3.227 10.270 1.00 83.62 132 PHE A CA 1
ATOM 993 C C . PHE A 1 132 ? -12.063 3.409 9.957 1.00 83.62 132 PHE A C 1
ATOM 995 O O . PHE A 1 132 ? -12.614 4.489 10.147 1.00 83.62 132 PHE A O 1
ATOM 1002 N N . ILE A 1 133 ? -12.743 2.329 9.557 1.00 87.12 133 ILE A N 1
ATOM 1003 C CA . ILE A 1 133 ? -14.185 2.345 9.260 1.00 87.12 133 ILE A CA 1
ATOM 1004 C C . ILE A 1 133 ? -15.012 2.570 10.534 1.00 87.12 133 ILE A C 1
ATOM 1006 O O . ILE A 1 133 ? -15.992 3.304 10.498 1.00 87.12 133 ILE A O 1
ATOM 1010 N N . GLU A 1 134 ? -14.598 1.997 11.664 1.00 86.31 134 GLU A N 1
ATOM 1011 C CA . GLU A 1 134 ? -15.274 2.159 12.960 1.00 86.31 134 GLU A CA 1
ATOM 1012 C C . GLU A 1 134 ? -15.192 3.606 13.465 1.00 86.31 134 GLU A C 1
ATOM 1014 O O . GLU A 1 134 ? -16.182 4.166 13.933 1.00 86.31 134 GLU A O 1
ATOM 1019 N N . SER A 1 135 ? -14.043 4.257 13.268 1.00 85.94 135 SER A N 1
ATOM 1020 C CA . SER A 1 135 ? -13.874 5.684 13.559 1.00 85.94 135 SER A CA 1
ATOM 1021 C C . SER A 1 135 ? -14.807 6.538 12.694 1.00 85.94 135 SER A C 1
ATOM 1023 O O . SER A 1 135 ? -15.419 7.487 13.180 1.00 85.94 135 SER A O 1
ATOM 1025 N N . ILE A 1 136 ? -14.971 6.188 11.416 1.00 84.62 136 ILE A N 1
ATOM 1026 C CA . ILE A 1 136 ? -15.890 6.890 10.510 1.00 84.62 136 ILE A CA 1
ATOM 1027 C C . ILE A 1 136 ? -17.346 6.644 10.907 1.00 84.62 136 ILE A C 1
ATOM 1029 O O . ILE A 1 136 ? -18.133 7.587 10.898 1.00 84.62 136 ILE A O 1
ATOM 1033 N N . GLU A 1 137 ? -17.711 5.419 11.289 1.00 87.06 137 GLU A N 1
ATOM 1034 C CA . GLU A 1 137 ? -19.059 5.116 11.782 1.00 87.06 137 GLU A CA 1
ATOM 1035 C C . GLU A 1 137 ? -19.386 5.924 13.041 1.00 87.06 137 GLU A C 1
ATOM 1037 O O . GLU A 1 137 ? -20.512 6.403 13.181 1.00 87.06 137 GLU A O 1
ATOM 1042 N N . PHE A 1 138 ? -18.399 6.146 13.912 1.00 85.75 138 PHE A N 1
ATOM 1043 C CA . PHE A 1 138 ? -18.561 6.952 15.118 1.00 85.75 138 PHE A CA 1
ATOM 1044 C C . PHE A 1 138 ? -18.801 8.443 14.819 1.00 85.75 138 PHE A C 1
ATOM 1046 O O . PHE A 1 138 ? -19.702 9.040 15.407 1.00 85.75 138 PHE A O 1
ATOM 1053 N N . PHE A 1 139 ? -18.032 9.048 13.905 1.00 83.94 139 PHE A N 1
ATOM 1054 C CA . PHE A 1 139 ? -18.128 10.490 13.619 1.00 83.94 139 PHE A CA 1
ATOM 1055 C C . PHE A 1 139 ? -19.185 10.857 12.566 1.00 83.94 139 PHE A C 1
ATOM 1057 O O . PHE A 1 139 ? -19.854 11.877 12.704 1.00 83.94 139 PHE A O 1
ATOM 1064 N N . TYR A 1 140 ? -19.343 10.041 11.522 1.00 78.69 140 TYR A N 1
ATOM 1065 C CA . TYR A 1 140 ? -20.202 10.317 10.357 1.00 78.69 140 TYR A CA 1
ATOM 1066 C C . TYR A 1 140 ? -21.454 9.430 10.308 1.00 78.69 140 TYR A C 1
ATOM 1068 O O . TYR A 1 140 ? -22.281 9.542 9.398 1.00 78.69 140 TYR A O 1
ATOM 1076 N N . GLY A 1 141 ? -21.613 8.529 11.279 1.00 86.25 141 GLY A N 1
ATOM 1077 C CA . GLY A 1 141 ? -22.721 7.589 11.331 1.00 86.25 141 GLY A CA 1
ATOM 1078 C C . GLY A 1 141 ? -22.617 6.460 10.302 1.00 86.25 141 GLY A C 1
ATOM 1079 O O . GLY A 1 141 ? -21.678 6.333 9.513 1.00 86.25 141 GLY A O 1
ATOM 1080 N N . ARG A 1 142 ? -23.647 5.611 10.289 1.00 80.94 142 ARG A N 1
ATOM 1081 C CA . ARG A 1 142 ? -23.643 4.348 9.536 1.00 80.94 142 ARG A CA 1
ATOM 1082 C C . ARG A 1 142 ? -23.664 4.517 8.016 1.00 80.94 142 ARG A C 1
ATOM 1084 O O . ARG A 1 142 ? -23.098 3.692 7.306 1.00 80.94 142 ARG A O 1
ATOM 1091 N N . ARG A 1 143 ? -24.290 5.582 7.499 1.00 81.38 143 ARG A N 1
ATOM 1092 C CA . ARG A 1 143 ? -24.325 5.860 6.049 1.00 81.38 143 ARG A CA 1
ATOM 1093 C C . ARG A 1 143 ? -22.942 6.251 5.521 1.00 81.38 143 ARG A C 1
ATOM 1095 O O . ARG A 1 143 ? -22.513 5.700 4.510 1.00 81.38 143 ARG A O 1
ATOM 1102 N N . GLY A 1 144 ? -22.220 7.106 6.251 1.00 83.69 144 GLY A N 1
ATOM 1103 C CA . GLY A 1 144 ? -20.840 7.476 5.923 1.00 83.69 144 GLY A CA 1
ATOM 1104 C C . GLY A 1 144 ? -19.887 6.279 5.972 1.00 83.69 144 GLY A C 1
ATOM 1105 O O . GLY A 1 144 ? -19.085 6.090 5.060 1.00 83.69 144 GLY A O 1
ATOM 1106 N N . ALA A 1 145 ? -20.034 5.405 6.973 1.00 85.69 145 ALA A N 1
ATOM 1107 C CA . ALA A 1 145 ? -19.228 4.187 7.080 1.00 85.69 145 ALA A CA 1
ATOM 1108 C C . ALA A 1 145 ? -19.427 3.225 5.898 1.00 85.69 145 ALA A C 1
ATOM 1110 O O . ALA A 1 145 ? -18.453 2.686 5.370 1.00 85.69 145 ALA A O 1
ATOM 1111 N N . ILE A 1 146 ? -20.670 3.037 5.439 1.00 86.50 146 ILE A N 1
ATOM 1112 C CA . ILE A 1 146 ? -20.971 2.191 4.272 1.00 86.50 146 ILE A CA 1
ATOM 1113 C C . ILE A 1 146 ? -20.343 2.778 3.003 1.00 86.50 146 ILE A C 1
ATOM 1115 O O . ILE A 1 146 ? -19.710 2.041 2.246 1.00 86.50 146 ILE A O 1
ATOM 1119 N N . ALA A 1 147 ? -20.460 4.093 2.788 1.00 91.19 147 ALA A N 1
ATOM 1120 C CA . ALA A 1 147 ? -19.854 4.759 1.635 1.00 91.19 147 ALA A CA 1
ATOM 1121 C C . ALA A 1 147 ? -18.324 4.599 1.623 1.00 91.19 147 ALA A C 1
ATOM 1123 O O . ALA A 1 147 ? -17.743 4.224 0.605 1.00 91.19 147 ALA A O 1
ATOM 1124 N N . MET A 1 148 ? -17.672 4.797 2.770 1.00 90.38 148 MET A N 1
ATOM 1125 C CA . MET A 1 148 ? -16.216 4.654 2.893 1.00 90.38 148 MET A CA 1
ATOM 1126 C C . MET A 1 148 ? -15.756 3.204 2.751 1.00 90.38 148 MET A C 1
ATOM 1128 O O . MET A 1 148 ? -14.734 2.940 2.123 1.00 90.38 148 MET A O 1
ATOM 1132 N N . THR A 1 149 ? -16.541 2.249 3.251 1.00 92.06 149 THR A N 1
ATOM 1133 C CA . THR A 1 149 ? -16.280 0.819 3.031 1.00 92.06 149 THR A CA 1
ATOM 1134 C C . THR A 1 149 ? -16.349 0.473 1.545 1.00 92.06 149 THR A C 1
ATOM 1136 O O . THR A 1 149 ? -15.478 -0.230 1.037 1.00 92.06 149 THR A O 1
ATOM 1139 N N . ALA A 1 150 ? -17.341 0.997 0.820 1.00 93.00 150 ALA A N 1
ATOM 1140 C CA . ALA A 1 150 ? -17.449 0.787 -0.621 1.00 93.00 150 ALA A CA 1
ATOM 1141 C C . ALA A 1 150 ? -16.244 1.374 -1.375 1.00 93.00 150 ALA A C 1
ATOM 1143 O O . ALA A 1 150 ? -15.680 0.702 -2.237 1.00 93.00 150 ALA A O 1
ATOM 1144 N N . LEU A 1 151 ? -15.805 2.585 -1.012 1.00 92.19 151 LEU A N 1
ATOM 1145 C CA . LEU A 1 151 ? -14.606 3.200 -1.589 1.00 92.19 151 LEU A CA 1
ATOM 1146 C C . LEU A 1 151 ? -13.347 2.372 -1.308 1.00 92.19 151 LEU A C 1
ATOM 1148 O O . LEU A 1 151 ? -12.570 2.141 -2.226 1.00 92.19 151 LEU A O 1
ATOM 1152 N N . LEU A 1 152 ? -13.179 1.852 -0.089 1.00 90.94 152 LEU A N 1
ATOM 1153 C CA . LEU A 1 152 ? -12.051 0.979 0.256 1.00 90.94 152 LEU A CA 1
ATOM 1154 C C . LEU A 1 152 ? -12.031 -0.313 -0.564 1.00 90.94 152 LEU A C 1
ATOM 1156 O O . LEU A 1 152 ? -10.968 -0.732 -1.014 1.00 90.94 152 LEU A O 1
ATOM 1160 N N . ILE A 1 153 ? -13.194 -0.929 -0.796 1.00 93.06 153 ILE A N 1
ATOM 1161 C CA . ILE A 1 153 ? -13.293 -2.118 -1.652 1.00 93.06 153 ILE A CA 1
ATOM 1162 C C . ILE A 1 153 ? -12.851 -1.774 -3.077 1.00 93.06 153 ILE A C 1
ATOM 1164 O O . ILE A 1 153 ? -12.061 -2.508 -3.666 1.00 93.06 153 ILE A O 1
ATOM 1168 N N . VAL A 1 154 ? -13.320 -0.650 -3.626 1.00 94.75 154 VAL A N 1
ATOM 1169 C CA . VAL A 1 154 ? -12.928 -0.199 -4.970 1.00 94.75 154 VAL A CA 1
ATOM 1170 C C . VAL A 1 154 ? -11.426 0.088 -5.047 1.00 94.75 154 VAL A C 1
ATOM 1172 O O . VAL A 1 154 ? -10.786 -0.319 -6.019 1.00 94.75 154 VAL A O 1
ATOM 1175 N N . SER A 1 155 ? -10.848 0.730 -4.030 1.00 90.00 155 SER A N 1
ATOM 1176 C CA . SER A 1 155 ? -9.402 0.963 -3.950 1.00 90.00 155 SER A CA 1
ATOM 1177 C C . SER A 1 155 ? -8.626 -0.352 -3.933 1.00 90.00 155 SER A C 1
ATOM 1179 O O . SER A 1 155 ? -7.735 -0.533 -4.755 1.00 90.00 155 SER A O 1
ATOM 1181 N N . CYS A 1 156 ? -9.034 -1.318 -3.107 1.00 89.56 156 CYS A N 1
ATOM 1182 C CA . CYS A 1 156 ? -8.396 -2.634 -3.038 1.00 89.56 156 CYS A CA 1
ATOM 1183 C C . CYS A 1 156 ? -8.459 -3.382 -4.382 1.00 89.56 156 CYS A C 1
ATOM 1185 O O . CYS A 1 156 ? -7.467 -3.955 -4.832 1.00 89.56 156 CYS A O 1
ATOM 1187 N N . TYR A 1 157 ? -9.598 -3.324 -5.081 1.00 90.94 157 TYR A N 1
ATOM 1188 C CA . TYR A 1 157 ? -9.704 -3.873 -6.437 1.00 90.94 157 TYR A CA 1
ATOM 1189 C C . TYR A 1 157 ? -8.774 -3.167 -7.427 1.00 90.94 157 TYR A C 1
ATOM 1191 O O . TYR A 1 157 ? -8.209 -3.816 -8.307 1.00 90.94 157 TYR A O 1
ATOM 1199 N N . THR A 1 158 ? -8.616 -1.850 -7.298 1.00 89.69 158 THR A N 1
ATOM 1200 C CA . THR A 1 158 ? -7.749 -1.053 -8.173 1.00 89.69 158 THR A CA 1
ATOM 1201 C C . THR A 1 158 ? -6.278 -1.407 -7.962 1.00 89.69 158 THR A C 1
ATOM 1203 O O . THR A 1 158 ? -5.584 -1.668 -8.944 1.00 89.69 158 THR A O 1
ATOM 1206 N N . GLU A 1 159 ? -5.841 -1.519 -6.708 1.00 88.75 159 GLU A N 1
ATOM 1207 C CA . GLU A 1 159 ? -4.489 -1.964 -6.340 1.00 88.75 159 GLU A CA 1
ATOM 1208 C C . GLU A 1 159 ? -4.209 -3.371 -6.880 1.00 88.75 159 GLU A C 1
ATOM 1210 O O . GLU A 1 159 ? -3.186 -3.611 -7.522 1.00 88.75 159 GLU A O 1
ATOM 1215 N N . MET A 1 160 ? -5.169 -4.292 -6.744 1.00 89.25 160 MET A N 1
ATOM 1216 C CA . MET A 1 160 ? -5.031 -5.643 -7.291 1.00 89.25 160 MET A CA 1
ATOM 1217 C C . MET A 1 160 ? -4.838 -5.625 -8.818 1.00 89.25 160 MET A C 1
ATOM 1219 O O . MET A 1 160 ? -3.994 -6.345 -9.354 1.00 89.25 160 MET A O 1
ATOM 1223 N N . ILE A 1 161 ? -5.586 -4.783 -9.539 1.00 90.75 161 ILE A N 1
ATOM 1224 C CA . ILE A 1 161 ? -5.428 -4.619 -10.993 1.00 90.75 161 ILE A CA 1
ATOM 1225 C C . ILE A 1 161 ? -4.047 -4.038 -11.333 1.00 90.75 161 ILE A C 1
ATOM 1227 O O . ILE A 1 161 ? -3.435 -4.468 -12.317 1.00 90.75 161 ILE A O 1
ATOM 1231 N N . GLN A 1 162 ? -3.544 -3.083 -10.548 1.00 90.31 162 GLN A N 1
ATOM 1232 C CA . GLN A 1 162 ? -2.225 -2.479 -10.756 1.00 90.31 162 GLN A CA 1
ATOM 1233 C C . GLN A 1 162 ? -1.099 -3.501 -10.582 1.00 90.31 162 GLN A C 1
ATOM 1235 O O . GLN A 1 162 ? -0.230 -3.570 -11.451 1.00 90.31 162 GLN A O 1
ATOM 1240 N N . GLU A 1 163 ? -1.156 -4.351 -9.558 1.00 89.31 163 GLU A N 1
ATOM 1241 C CA . GLU A 1 163 ? -0.167 -5.413 -9.326 1.00 89.31 163 GLU A CA 1
ATOM 1242 C C . GLU A 1 163 ? -0.086 -6.404 -10.497 1.00 89.31 163 GLU A C 1
ATOM 1244 O O . GLU A 1 163 ? 0.994 -6.682 -11.033 1.00 89.31 163 GLU A O 1
ATOM 1249 N N . PHE A 1 164 ? -1.233 -6.877 -10.994 1.00 90.12 164 PHE A N 1
ATOM 1250 C CA . PHE A 1 164 ? -1.252 -7.763 -12.164 1.00 90.12 164 PHE A CA 1
ATOM 1251 C C . PHE A 1 164 ? -0.819 -7.058 -13.452 1.00 90.12 164 PHE A C 1
ATOM 1253 O O . PHE A 1 164 ? -0.173 -7.672 -14.306 1.00 90.12 164 PHE A O 1
ATOM 1260 N N . THR A 1 165 ? -1.133 -5.770 -13.595 1.00 89.88 165 THR A N 1
ATOM 1261 C CA . THR A 1 165 ? -0.670 -4.960 -14.731 1.00 89.88 165 THR A CA 1
ATOM 1262 C C . THR A 1 165 ? 0.849 -4.787 -14.696 1.00 89.88 165 THR A C 1
ATOM 1264 O O . THR A 1 165 ? 1.503 -4.913 -15.733 1.00 89.88 165 THR A O 1
ATOM 1267 N N . GLY A 1 166 ? 1.423 -4.571 -13.510 1.00 88.25 166 GLY A N 1
ATOM 1268 C CA . GLY A 1 166 ? 2.865 -4.523 -13.285 1.00 88.25 166 GLY A CA 1
ATOM 1269 C C . GLY A 1 166 ? 3.557 -5.819 -13.676 1.00 88.25 166 GLY A C 1
ATOM 1270 O O . GLY A 1 166 ? 4.484 -5.804 -14.485 1.00 88.25 166 GLY A O 1
ATOM 1271 N N . LEU A 1 167 ? 3.060 -6.951 -13.173 1.00 88.94 167 LEU A N 1
ATOM 1272 C CA . LEU A 1 167 ? 3.578 -8.279 -13.514 1.00 88.94 167 LEU A CA 1
ATOM 1273 C C . LEU A 1 167 ? 3.500 -8.569 -15.016 1.00 88.94 167 LEU A C 1
ATOM 1275 O O . LEU A 1 167 ? 4.460 -9.077 -15.601 1.00 88.94 167 LEU A O 1
ATOM 1279 N N . ALA A 1 168 ? 2.389 -8.205 -15.662 1.00 89.25 168 ALA A N 1
ATOM 1280 C CA . ALA A 1 168 ? 2.250 -8.330 -17.108 1.00 89.25 168 ALA A CA 1
ATOM 1281 C C . ALA A 1 168 ? 3.289 -7.469 -17.850 1.00 89.25 168 ALA A C 1
ATOM 1283 O O . ALA A 1 168 ? 3.949 -7.970 -18.763 1.00 89.25 168 ALA A O 1
ATOM 1284 N N . GLY A 1 169 ? 3.488 -6.216 -17.428 1.00 88.06 169 GLY A N 1
ATOM 1285 C CA . GLY A 1 169 ? 4.487 -5.315 -18.008 1.00 88.06 169 GLY A CA 1
ATOM 1286 C C . GLY A 1 169 ? 5.919 -5.833 -17.854 1.00 88.06 169 GLY A C 1
ATOM 1287 O O . GLY A 1 169 ? 6.675 -5.857 -18.823 1.00 88.06 169 GLY A O 1
ATOM 1288 N N . VAL A 1 170 ? 6.283 -6.329 -16.669 1.00 87.88 170 VAL A N 1
ATOM 1289 C CA . VAL A 1 170 ? 7.608 -6.922 -16.418 1.00 87.88 170 VAL A CA 1
ATOM 1290 C C . VAL A 1 170 ? 7.815 -8.187 -17.252 1.00 87.88 170 VAL A C 1
ATOM 1292 O O . VAL A 1 170 ? 8.883 -8.366 -17.837 1.00 87.88 170 VAL A O 1
ATOM 1295 N N . SER A 1 171 ? 6.798 -9.045 -17.373 1.00 87.06 171 SER A N 1
ATOM 1296 C CA . SER A 1 171 ? 6.900 -10.273 -18.175 1.00 87.06 171 SER A CA 1
ATOM 1297 C C . SER A 1 171 ? 7.180 -9.996 -19.656 1.00 87.06 171 SER A C 1
ATOM 1299 O O . SER A 1 171 ? 7.968 -10.710 -20.275 1.00 87.06 171 SER A O 1
ATOM 1301 N N . GLU A 1 172 ? 6.613 -8.914 -20.196 1.00 87.69 172 GLU A N 1
ATOM 1302 C CA . GLU A 1 172 ? 6.835 -8.473 -21.573 1.00 87.69 172 GLU A CA 1
ATOM 1303 C C . GLU A 1 172 ? 8.263 -7.954 -21.781 1.00 87.69 172 GLU A C 1
ATOM 1305 O O . GLU A 1 172 ? 8.880 -8.266 -22.798 1.00 87.69 172 GLU A O 1
ATOM 1310 N N . ILE A 1 173 ? 8.829 -7.249 -20.795 1.00 87.06 173 ILE A N 1
ATOM 1311 C CA . ILE A 1 173 ? 10.225 -6.776 -20.833 1.00 87.06 173 ILE A CA 1
ATOM 1312 C C . ILE A 1 173 ? 11.214 -7.953 -20.800 1.00 87.06 173 ILE A C 1
ATOM 1314 O O . ILE A 1 173 ? 12.240 -7.912 -21.476 1.00 87.06 173 ILE A O 1
ATOM 1318 N N . ILE A 1 174 ? 10.901 -9.015 -20.052 1.00 86.88 174 ILE A N 1
ATOM 1319 C CA . ILE A 1 174 ? 11.726 -10.235 -19.968 1.00 86.88 174 ILE A CA 1
ATOM 1320 C C . ILE A 1 174 ? 11.560 -11.124 -21.224 1.00 86.88 174 ILE A C 1
ATOM 1322 O O . ILE A 1 174 ? 12.338 -12.052 -21.439 1.00 86.88 174 ILE A O 1
ATOM 1326 N N . GLY A 1 175 ? 10.583 -10.836 -22.093 1.00 85.19 175 GLY A N 1
ATOM 1327 C CA . GLY A 1 175 ? 10.315 -11.606 -23.312 1.00 85.19 175 GLY A CA 1
ATOM 1328 C C . GLY A 1 175 ? 9.475 -12.869 -23.087 1.00 85.19 175 GLY A C 1
ATOM 1329 O O . GLY A 1 175 ? 9.453 -13.758 -23.939 1.00 85.19 175 GLY A O 1
ATOM 1330 N N . ILE A 1 176 ? 8.779 -12.968 -21.952 1.00 86.06 176 ILE A N 1
ATOM 1331 C CA . ILE A 1 176 ? 7.877 -14.075 -21.612 1.00 86.06 176 ILE A CA 1
ATOM 1332 C C . ILE A 1 176 ? 6.440 -13.700 -22.014 1.00 86.06 176 ILE A C 1
ATOM 1334 O O . ILE A 1 176 ? 6.037 -12.540 -21.963 1.00 86.06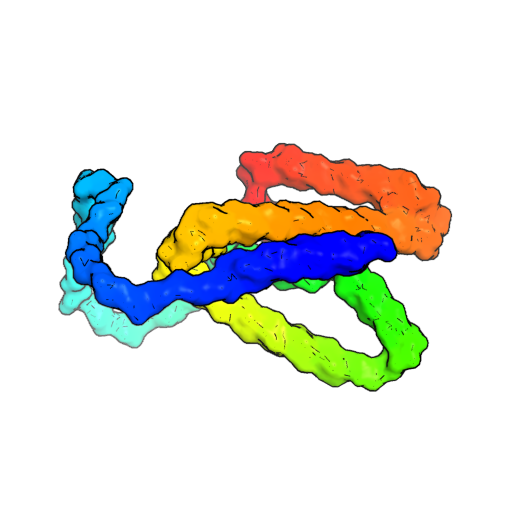 176 ILE A O 1
ATOM 1338 N N . HIS A 1 177 ? 5.628 -14.685 -22.410 1.00 86.38 177 HIS A N 1
ATOM 1339 C CA . HIS A 1 177 ? 4.220 -14.451 -22.738 1.00 86.38 177 HIS A CA 1
ATOM 1340 C C . HIS A 1 177 ? 3.429 -13.952 -21.513 1.00 86.38 177 HIS A C 1
ATOM 1342 O O . HIS A 1 177 ? 3.478 -14.573 -20.448 1.00 86.38 177 HIS A O 1
ATOM 1348 N N . LYS A 1 178 ? 2.636 -12.882 -21.678 1.00 84.19 178 LYS A N 1
ATOM 1349 C CA . LYS A 1 178 ? 1.914 -12.178 -20.591 1.00 84.19 178 LYS A CA 1
ATOM 1350 C C . LYS A 1 178 ? 1.099 -13.110 -19.695 1.00 84.19 178 LYS A C 1
ATOM 1352 O O . LYS A 1 178 ? 1.081 -12.953 -18.478 1.00 84.19 178 LYS A O 1
ATOM 1357 N N . SER A 1 179 ? 0.465 -14.124 -20.286 1.00 84.69 179 SER A N 1
ATOM 1358 C CA . SER A 1 179 ? -0.335 -15.103 -19.541 1.00 84.69 179 SER A CA 1
ATOM 1359 C C . SER A 1 179 ? 0.482 -15.884 -18.511 1.00 84.69 179 SER A C 1
ATOM 1361 O O . SER A 1 179 ? -0.047 -16.212 -17.458 1.00 84.69 179 SER A O 1
ATOM 1363 N N . VAL A 1 180 ? 1.760 -16.161 -18.785 1.00 85.25 180 VAL A N 1
ATOM 1364 C CA . VAL A 1 180 ? 2.629 -16.912 -17.866 1.00 85.25 180 VAL A CA 1
ATOM 1365 C C . VAL A 1 180 ? 3.035 -16.039 -16.677 1.00 85.25 180 VAL A C 1
ATOM 1367 O O . VAL A 1 180 ? 3.006 -16.515 -15.546 1.00 85.25 180 VAL A O 1
ATOM 1370 N N . GLY A 1 181 ? 3.341 -14.758 -16.914 1.00 85.38 181 GLY A N 1
ATOM 1371 C CA . GLY A 1 181 ? 3.682 -13.804 -15.850 1.00 85.38 181 GLY A CA 1
ATOM 1372 C C . GLY A 1 181 ? 2.510 -13.484 -14.918 1.00 85.38 181 GLY A C 1
ATOM 1373 O O . GLY A 1 181 ? 2.679 -13.402 -13.705 1.00 85.38 181 GLY A O 1
ATOM 1374 N N . VAL A 1 182 ? 1.297 -13.364 -15.460 1.00 89.19 182 VAL A N 1
ATOM 1375 C CA . VAL A 1 182 ? 0.092 -13.158 -14.635 1.00 89.19 182 VAL A CA 1
ATOM 1376 C C . VAL A 1 182 ? -0.257 -14.425 -13.848 1.00 89.19 182 VAL A C 1
ATOM 1378 O O . VAL A 1 182 ? -0.608 -14.342 -12.671 1.00 89.19 182 VAL A O 1
ATOM 1381 N N . LEU A 1 183 ? -0.124 -15.605 -14.465 1.00 88.75 183 LEU A N 1
ATOM 1382 C CA . LEU A 1 183 ? -0.422 -16.876 -13.806 1.00 88.75 183 LEU A CA 1
ATOM 1383 C C . LEU A 1 183 ? 0.544 -17.160 -12.648 1.00 88.75 183 LEU A C 1
ATOM 1385 O O . LEU A 1 183 ? 0.099 -17.611 -11.594 1.00 88.75 183 LEU A O 1
ATOM 1389 N N . SER A 1 184 ? 1.837 -16.859 -12.802 1.00 85.31 184 SER A N 1
ATOM 1390 C CA . SER A 1 184 ? 2.805 -17.013 -11.710 1.00 85.31 184 SER A CA 1
ATOM 1391 C C . SER A 1 184 ? 2.487 -16.089 -10.532 1.00 85.31 184 SER A C 1
ATOM 1393 O O . SER A 1 184 ? 2.489 -16.548 -9.391 1.00 85.31 184 SER A O 1
ATOM 1395 N N . GLY A 1 185 ? 2.120 -14.830 -10.791 1.00 87.25 185 GLY A N 1
ATOM 1396 C CA . GLY A 1 185 ? 1.662 -13.903 -9.753 1.00 87.25 185 GLY A CA 1
ATOM 1397 C C . GLY A 1 185 ? 0.414 -14.393 -9.021 1.00 87.25 185 GLY A C 1
ATOM 1398 O O . GLY A 1 185 ? 0.370 -14.381 -7.792 1.00 87.25 185 GLY A O 1
ATOM 1399 N N . ALA A 1 186 ? -0.573 -14.905 -9.761 1.00 87.44 186 ALA A N 1
ATOM 1400 C CA . ALA A 1 186 ? -1.786 -15.468 -9.174 1.00 87.44 186 ALA A CA 1
ATOM 1401 C C . ALA A 1 186 ? -1.483 -16.687 -8.287 1.00 87.44 186 ALA A C 1
ATOM 1403 O O . ALA A 1 186 ? -2.050 -16.801 -7.203 1.00 87.44 186 ALA A O 1
ATOM 1404 N N . ILE A 1 187 ? -0.562 -17.564 -8.706 1.00 87.56 187 ILE A N 1
ATOM 1405 C CA . ILE A 1 187 ? -0.121 -18.719 -7.910 1.00 87.56 187 ILE A CA 1
ATOM 1406 C C . ILE A 1 187 ? 0.564 -18.263 -6.620 1.00 87.56 187 ILE A C 1
ATOM 1408 O O . ILE A 1 187 ? 0.268 -18.811 -5.559 1.00 87.56 187 ILE A O 1
ATOM 1412 N N . VAL A 1 188 ? 1.452 -17.266 -6.677 1.00 86.75 188 VAL A N 1
ATOM 1413 C CA . VAL A 1 188 ? 2.138 -16.733 -5.486 1.00 86.75 188 VAL A CA 1
ATOM 1414 C C . VAL A 1 188 ? 1.138 -16.093 -4.523 1.00 86.75 188 VAL A C 1
ATOM 1416 O O . VAL A 1 188 ? 1.186 -16.367 -3.322 1.00 86.75 188 VAL A O 1
ATOM 1419 N N . PHE A 1 189 ? 0.192 -15.307 -5.041 1.00 86.25 189 PHE A N 1
ATOM 1420 C CA . PHE A 1 189 ? -0.870 -14.704 -4.239 1.00 86.25 189 PHE A CA 1
ATOM 1421 C C . PHE A 1 189 ? -1.732 -15.774 -3.555 1.00 86.25 189 PHE A C 1
ATOM 1423 O O . PHE A 1 189 ? -1.867 -15.763 -2.333 1.00 86.25 189 PHE A O 1
ATOM 1430 N N . LEU A 1 190 ? -2.234 -16.759 -4.310 1.00 85.19 190 LEU A N 1
ATOM 1431 C CA . LEU A 1 190 ? -3.001 -17.886 -3.764 1.00 85.19 190 LEU A CA 1
ATOM 1432 C C . LEU A 1 190 ? -2.201 -18.682 -2.735 1.00 85.19 190 LEU A C 1
ATOM 1434 O O . LEU A 1 190 ? -2.723 -18.993 -1.670 1.00 85.19 190 LEU A O 1
ATOM 1438 N N . SER A 1 191 ? -0.931 -18.973 -3.015 1.00 83.25 191 SER A N 1
ATOM 1439 C CA . SER A 1 191 ? -0.052 -19.687 -2.083 1.00 83.25 191 SER A CA 1
ATOM 1440 C C . SER A 1 191 ? 0.109 -18.908 -0.780 1.00 83.25 191 SER A C 1
ATOM 1442 O O . SER A 1 191 ? 0.029 -19.492 0.297 1.00 83.25 191 SER A O 1
ATOM 1444 N N . THR A 1 192 ? 0.256 -17.585 -0.859 1.00 80.50 192 THR A N 1
ATOM 1445 C CA . THR A 1 192 ? 0.377 -16.715 0.318 1.00 80.50 192 THR A CA 1
ATOM 1446 C C . THR A 1 192 ? -0.926 -16.643 1.107 1.00 80.50 192 THR A C 1
ATOM 1448 O O . THR A 1 192 ? -0.888 -16.692 2.330 1.00 80.50 192 THR A O 1
ATOM 1451 N N . VAL A 1 193 ? -2.084 -16.592 0.446 1.00 83.81 193 VAL A N 1
ATOM 1452 C CA . VAL A 1 193 ? -3.391 -16.615 1.125 1.00 83.81 193 VAL A CA 1
ATOM 1453 C C . VAL A 1 193 ? -3.632 -17.964 1.813 1.00 83.81 193 VAL A C 1
ATOM 1455 O O . VAL A 1 193 ? -4.075 -18.002 2.960 1.00 83.81 193 VAL A O 1
ATOM 1458 N N . LEU A 1 194 ? -3.295 -19.072 1.148 1.00 81.12 194 LEU A N 1
ATOM 1459 C CA . LEU A 1 194 ? -3.480 -20.428 1.675 1.00 81.12 194 LEU A CA 1
ATOM 1460 C C . LEU A 1 194 ? -2.528 -20.739 2.841 1.00 81.12 194 LEU A C 1
ATOM 1462 O O . LEU A 1 194 ? -2.945 -21.344 3.825 1.00 81.12 194 LEU A O 1
ATOM 1466 N N . LEU A 1 195 ? -1.267 -20.305 2.759 1.00 71.69 195 LEU A N 1
ATOM 1467 C CA . LEU A 1 195 ? -0.266 -20.479 3.822 1.00 71.69 195 LEU A CA 1
ATOM 1468 C C . LEU A 1 195 ? -0.394 -19.415 4.929 1.00 71.69 195 LEU A C 1
ATOM 1470 O O . LEU A 1 195 ? -0.030 -19.646 6.083 1.00 71.69 195 LEU A O 1
ATOM 1474 N N . GLY A 1 196 ? -0.936 -18.244 4.595 1.00 56.22 196 GLY A N 1
ATOM 1475 C CA . GLY A 1 196 ? -1.131 -17.106 5.492 1.00 56.22 196 GLY A CA 1
ATOM 1476 C C . GLY A 1 196 ? -2.219 -17.324 6.541 1.00 56.22 196 GLY A C 1
ATOM 1477 O O . GLY A 1 196 ? -2.184 -16.668 7.578 1.00 56.22 196 GLY A O 1
ATOM 1478 N N . GLY A 1 197 ? -3.114 -18.299 6.353 1.00 51.31 197 GLY A N 1
ATOM 1479 C CA . GLY A 1 197 ? -4.109 -18.688 7.358 1.00 51.31 197 GLY A CA 1
ATOM 1480 C C . GLY A 1 197 ? -3.523 -19.148 8.705 1.00 51.31 197 GLY A C 1
ATOM 1481 O O . GLY A 1 197 ? -4.254 -19.172 9.691 1.00 51.31 197 GLY A O 1
ATOM 1482 N N . SER A 1 198 ? -2.222 -19.473 8.784 1.00 49.28 198 SER A N 1
ATOM 1483 C CA . SER A 1 198 ? -1.575 -19.947 10.020 1.00 49.28 198 SER A CA 1
ATOM 1484 C C . SER A 1 198 ? -0.369 -19.131 10.518 1.00 49.28 198 SER A C 1
ATOM 1486 O O . SER A 1 198 ? 0.018 -19.312 11.670 1.00 49.28 198 SER A O 1
ATOM 1488 N N . SER A 1 199 ? 0.240 -18.243 9.713 1.00 49.50 199 SER A N 1
ATOM 1489 C CA . SER A 1 199 ? 1.597 -17.717 10.009 1.00 49.50 199 SER A CA 1
ATOM 1490 C C . SER A 1 199 ? 1.891 -16.277 9.543 1.00 49.50 199 SER A C 1
ATOM 1492 O O . SER A 1 199 ? 3.036 -15.955 9.229 1.00 49.50 199 SER A O 1
ATOM 1494 N N . ILE A 1 200 ? 0.908 -15.370 9.528 1.00 49.88 200 ILE A N 1
ATOM 1495 C CA . ILE A 1 200 ? 1.093 -13.971 9.063 1.00 49.88 200 ILE A CA 1
ATOM 1496 C C . ILE A 1 200 ? 2.230 -13.244 9.819 1.00 49.88 200 ILE A C 1
ATOM 1498 O O . ILE A 1 200 ? 2.992 -12.483 9.230 1.00 49.88 200 ILE A O 1
ATOM 1502 N N . ASN A 1 201 ? 2.437 -13.560 11.104 1.00 49.09 201 ASN A N 1
ATOM 1503 C CA . ASN A 1 201 ? 3.535 -13.001 11.907 1.00 49.09 201 ASN A CA 1
ATOM 1504 C C . ASN A 1 201 ? 4.931 -13.562 11.568 1.00 49.09 201 ASN A C 1
ATOM 1506 O O . ASN A 1 201 ? 5.924 -13.011 12.034 1.00 49.09 201 ASN A O 1
ATOM 1510 N N . GLN A 1 202 ? 5.035 -14.654 10.801 1.00 44.06 202 GLN A N 1
ATOM 1511 C CA . GLN A 1 202 ? 6.318 -15.298 10.487 1.00 44.06 202 GLN A CA 1
ATOM 1512 C C . GLN A 1 202 ? 6.801 -15.047 9.060 1.00 44.06 202 GLN A C 1
ATOM 1514 O O . GLN A 1 202 ? 8.005 -15.066 8.840 1.00 44.06 202 GLN A O 1
ATOM 1519 N N . VAL A 1 203 ? 5.918 -14.758 8.101 1.00 49.25 203 VAL A N 1
ATOM 1520 C 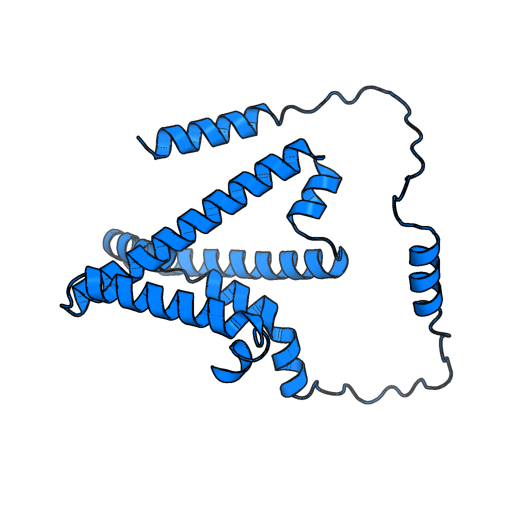CA . VAL A 1 203 ? 6.341 -14.496 6.710 1.00 49.25 203 VAL A CA 1
ATOM 1521 C C . VAL A 1 203 ? 7.114 -13.174 6.602 1.00 49.25 203 VAL A C 1
ATOM 1523 O O . VAL A 1 203 ? 8.124 -13.111 5.911 1.00 49.25 203 VAL A O 1
ATOM 1526 N N . VAL A 1 204 ? 6.738 -12.158 7.387 1.00 46.38 204 VAL A N 1
ATOM 1527 C CA . VAL A 1 204 ? 7.491 -10.890 7.488 1.00 46.38 204 VAL A CA 1
ATOM 1528 C C . VAL A 1 204 ? 8.841 -11.074 8.203 1.00 46.38 204 VAL A C 1
ATOM 1530 O O . VAL A 1 204 ? 9.787 -10.348 7.925 1.00 46.38 204 VAL A O 1
ATOM 1533 N N . VAL A 1 205 ? 8.961 -12.069 9.090 1.00 46.25 205 VAL A N 1
ATOM 1534 C CA . VAL A 1 205 ? 10.218 -12.400 9.791 1.00 46.25 205 VAL A CA 1
ATOM 1535 C C . VAL A 1 205 ? 11.096 -13.362 8.977 1.00 46.25 205 VAL A C 1
ATOM 1537 O O . VAL A 1 205 ? 12.300 -13.402 9.186 1.00 46.25 205 VAL A O 1
ATOM 1540 N N . GLY A 1 206 ? 10.522 -14.130 8.047 1.00 36.59 206 GLY A N 1
ATOM 1541 C CA . GLY A 1 206 ? 11.239 -15.111 7.227 1.00 36.59 206 GLY A CA 1
ATOM 1542 C C . GLY A 1 206 ? 11.862 -14.554 5.944 1.00 36.59 206 GLY A C 1
ATOM 1543 O O . GLY A 1 206 ? 12.663 -15.247 5.325 1.00 36.59 206 GLY A O 1
ATOM 1544 N N . MET A 1 207 ? 11.504 -13.330 5.540 1.00 44.66 207 MET A N 1
ATOM 1545 C CA . MET A 1 207 ? 12.079 -12.634 4.373 1.00 44.66 207 MET A CA 1
ATOM 1546 C C . MET A 1 207 ? 13.088 -11.529 4.743 1.00 44.66 207 MET A C 1
ATOM 1548 O O . MET A 1 207 ? 13.557 -10.835 3.842 1.00 44.66 207 MET A O 1
ATOM 1552 N N . GLY A 1 208 ? 13.422 -11.365 6.032 1.00 32.44 208 GLY A N 1
ATOM 1553 C CA . GLY A 1 208 ? 14.412 -10.403 6.539 1.00 32.44 208 GLY A CA 1
ATOM 1554 C C . GLY A 1 208 ? 15.680 -11.057 7.070 1.00 32.44 208 GLY A C 1
ATOM 1555 O O . GLY A 1 208 ? 15.577 -12.170 7.630 1.00 32.44 208 GLY A O 1
#

Organism: NCBI:txid1561963

Sequence (208 aa):
KFWGLAWTLAMIVEREVEPLDTNGSAIDKSPKMGFSDNQLQSKKSGLEIEPDIDNTSWGHFKIPTLKRFLTYSGPGLSTILGSTDAGCLILACAAGKQMGYALIPVQMLLSLVQMIMLFYASRLGTASGMGFIESIEFFYGRRGAIAMTALLIVSCYTEMIQEFTGLAGVSEIIGIHKSVGVLSGAIVFLSTVLLGGSSINQVVVGMG

Foldseek 3Di:
DVVVVVVVLVVVVVVVPDDDDPDDDPDPPPDPPPPPVVNVVVVVVVVPPPPPPPDPPPDDPPPPDVVNVLLVCQVVVVVVVLVPALQVVVVCVVVCVVPPPPCVVVVVVVVVVVVVVSVVVVVCCVVVVDDPLRVQCVPVNDVRSVSVVVVVVVVVVVSVVSRLVSQLVVCVVVVHHSVVSSVVVVVVVVVCVVVVVPPSSCVSVVVD

InterPro domains:
  IPR001046 NRAMP family [PF01566] (79-198)

Secondary structure (DSSP, 8-state):
-HHHHHHHHHHHHHHT-SPP--------------S-HHHHHHHHTTT-----TT--------PPPHHHHHHHHHHHHHHHHHTS-HHHHHHHHHHHHHHGGGGHHHHHHHHHHHHHHHHHHHHHHHHH-S-HHHHHHHHHHHHHHHHHHHHHHHHHHHHHHHHHHHHHHHHHHHT--HHHHHHHHHHHHHHHHHHHHHHHHHHHHH--